Protein AF-A0A1B7TCN5-F1 (afdb_monomer)

Nearest PDB structures (foldseek):
  5il2-assembly1_B  TM=8.105E-01  e=3.185E-24  Homo sapiens
  5k7w-assembly1_B  TM=8.135E-01  e=1.331E-23  Homo sapiens
  7rx8-assembly1_B  TM=8.086E-01  e=1.176E-23  Homo sapiens
  7rx7-assembly1_B  TM=8.086E-01  e=1.331E-23  Homo sapiens
  5il0-assembly1_B  TM=8.170E-01  e=2.638E-23  Homo sapiens

Structure (mmCIF, N/CA/C/O backbone):
data_AF-A0A1B7TCN5-F1
#
_entry.id   AF-A0A1B7TCN5-F1
#
loop_
_atom_site.group_PDB
_atom_site.id
_atom_site.type_symbol
_atom_site.label_atom_id
_atom_site.label_alt_id
_atom_site.label_comp_id
_atom_site.label_asym_id
_atom_site.label_entity_id
_atom_site.label_seq_id
_atom_site.pdbx_PDB_ins_code
_atom_site.Cartn_x
_atom_site.Cartn_y
_atom_site.Cartn_z
_atom_site.occupancy
_atom_site.B_iso_or_equiv
_atom_site.auth_seq_id
_atom_site.auth_comp_id
_atom_site.auth_asym_id
_atom_site.auth_atom_id
_atom_site.pdbx_PDB_model_num
ATOM 1 N N . MET A 1 1 ? 24.286 13.684 -27.015 1.00 70.81 1 MET A N 1
ATOM 2 C CA . MET A 1 1 ? 22.956 13.890 -26.403 1.00 70.81 1 MET A CA 1
ATOM 3 C C . MET A 1 1 ? 22.640 12.625 -25.632 1.00 70.81 1 MET A C 1
ATOM 5 O O . MET A 1 1 ? 22.740 11.563 -26.228 1.00 70.81 1 MET A O 1
ATOM 9 N N . ASN A 1 2 ? 22.350 12.708 -24.334 1.00 84.50 2 ASN A N 1
ATOM 10 C CA . ASN A 1 2 ? 22.095 11.514 -23.522 1.00 84.50 2 ASN A CA 1
ATOM 11 C C . ASN A 1 2 ? 20.645 11.064 -23.745 1.00 84.50 2 ASN A C 1
ATOM 13 O O . ASN A 1 2 ? 19.744 11.521 -23.048 1.00 84.50 2 ASN A O 1
ATOM 17 N N . ASN A 1 3 ? 20.419 10.240 -24.771 1.00 92.44 3 ASN A N 1
ATOM 18 C CA . ASN A 1 3 ? 19.124 9.630 -25.061 1.00 92.44 3 ASN A CA 1
ATOM 19 C C . ASN A 1 3 ? 19.144 8.172 -24.583 1.00 92.44 3 ASN A C 1
ATOM 21 O O . ASN A 1 3 ? 19.673 7.302 -25.268 1.00 92.44 3 ASN A O 1
ATOM 25 N N . TYR A 1 4 ? 18.578 7.916 -23.404 1.00 93.12 4 TYR A N 1
ATOM 26 C CA . TYR A 1 4 ? 18.565 6.575 -22.816 1.00 93.12 4 TYR A CA 1
ATOM 27 C C . TYR A 1 4 ? 17.651 5.591 -23.559 1.00 93.12 4 TYR A C 1
ATOM 29 O O . TYR A 1 4 ? 17.885 4.391 -23.485 1.00 93.12 4 TYR A O 1
ATOM 37 N N . THR A 1 5 ? 16.664 6.074 -24.322 1.00 92.25 5 THR A N 1
ATOM 38 C CA . THR A 1 5 ? 15.856 5.223 -25.208 1.00 92.25 5 THR A CA 1
ATOM 39 C C . THR A 1 5 ? 16.685 4.711 -26.381 1.00 92.25 5 THR A C 1
ATOM 41 O O . THR A 1 5 ? 16.646 3.528 -26.689 1.00 92.25 5 THR A O 1
ATOM 44 N N . GLU A 1 6 ? 17.468 5.589 -27.013 1.00 93.06 6 GLU A N 1
ATOM 45 C CA . GLU A 1 6 ? 18.393 5.189 -28.082 1.00 93.06 6 GLU A CA 1
ATOM 46 C C . GLU A 1 6 ? 19.473 4.245 -27.544 1.00 93.06 6 GLU A C 1
ATOM 48 O O . GLU A 1 6 ? 19.775 3.234 -28.167 1.00 93.06 6 GLU A O 1
ATOM 53 N N . ASN A 1 7 ? 20.010 4.537 -26.354 1.00 92.88 7 ASN A N 1
ATOM 54 C CA . ASN A 1 7 ? 20.973 3.661 -25.696 1.00 92.88 7 ASN A CA 1
ATOM 55 C C . ASN A 1 7 ? 20.392 2.262 -25.473 1.00 92.88 7 ASN A C 1
ATOM 57 O O . ASN A 1 7 ? 21.032 1.290 -25.844 1.00 92.88 7 ASN A O 1
ATOM 61 N N . TYR A 1 8 ? 19.158 2.162 -24.964 1.00 91.88 8 TYR A N 1
ATOM 62 C CA . TYR A 1 8 ? 18.469 0.881 -24.798 1.00 91.88 8 TYR A CA 1
ATOM 63 C C . TYR A 1 8 ? 18.383 0.086 -26.109 1.00 91.88 8 TYR A C 1
ATOM 65 O O . TYR A 1 8 ? 18.716 -1.094 -26.133 1.00 91.88 8 TYR A O 1
ATOM 73 N N . ILE A 1 9 ? 18.016 0.738 -27.218 1.00 91.75 9 ILE A N 1
ATOM 74 C CA . ILE A 1 9 ? 17.946 0.092 -28.542 1.00 91.75 9 ILE A CA 1
ATOM 75 C C . ILE A 1 9 ? 19.317 -0.454 -28.977 1.00 91.75 9 ILE A C 1
ATOM 77 O O . ILE A 1 9 ? 19.386 -1.477 -29.656 1.00 91.75 9 ILE A O 1
ATOM 81 N N . GLN A 1 10 ? 20.407 0.219 -28.601 1.00 92.81 10 GLN A N 1
ATOM 82 C CA . GLN A 1 10 ? 21.765 -0.135 -29.015 1.00 92.81 10 GLN A CA 1
ATOM 83 C C . GLN A 1 10 ? 22.465 -1.133 -28.079 1.00 92.81 10 GLN A C 1
ATOM 85 O O . GLN A 1 10 ? 23.302 -1.903 -28.550 1.00 92.81 10 GLN A O 1
ATOM 90 N N . THR A 1 11 ? 22.168 -1.112 -26.777 1.00 91.44 11 THR A N 1
ATOM 91 C CA . THR A 1 11 ? 22.924 -1.850 -25.748 1.00 91.44 11 THR A CA 1
ATOM 92 C C . THR A 1 11 ? 22.089 -2.833 -24.927 1.00 91.44 11 THR A C 1
ATOM 94 O O . THR A 1 11 ? 22.671 -3.607 -24.174 1.00 91.44 11 THR A O 1
ATOM 97 N N . ASP A 1 12 ? 20.757 -2.807 -25.052 1.00 87.69 12 ASP A N 1
ATOM 98 C CA . ASP A 1 12 ? 19.791 -3.519 -24.191 1.00 87.69 12 ASP A CA 1
ATOM 99 C C . ASP A 1 12 ? 19.868 -3.117 -22.699 1.00 87.69 12 ASP A C 1
ATOM 101 O O . ASP A 1 12 ? 19.287 -3.756 -21.824 1.00 87.69 12 ASP A O 1
ATOM 105 N N . GLU A 1 13 ? 20.537 -1.998 -22.387 1.00 89.56 13 GLU A N 1
ATOM 106 C CA . GLU A 1 13 ? 20.551 -1.422 -21.040 1.00 89.56 13 GLU A CA 1
ATOM 107 C C . GLU A 1 13 ? 19.336 -0.523 -20.823 1.00 89.56 13 GLU A C 1
ATOM 109 O O . GLU A 1 13 ? 19.171 0.523 -21.464 1.00 89.56 13 GLU A O 1
ATOM 114 N N . PHE A 1 14 ? 18.472 -0.921 -19.893 1.00 90.62 14 PHE A N 1
ATOM 115 C CA . PHE A 1 14 ? 17.218 -0.220 -19.653 1.00 90.62 14 PHE A CA 1
ATOM 116 C C . PHE A 1 14 ? 17.422 1.211 -19.121 1.00 90.62 14 PHE A C 1
ATOM 118 O O . PHE A 1 14 ? 18.262 1.428 -18.243 1.00 90.62 14 PHE A O 1
ATOM 125 N N . PRO A 1 15 ? 16.596 2.200 -19.527 1.00 92.31 15 PRO A N 1
ATOM 126 C CA . PRO A 1 15 ? 16.737 3.587 -19.074 1.00 92.31 15 PRO A CA 1
ATOM 127 C C . PRO A 1 15 ? 16.712 3.760 -17.550 1.00 92.31 15 PRO A C 1
ATOM 129 O O . PRO A 1 15 ? 17.452 4.581 -17.006 1.00 92.31 15 PRO A O 1
ATOM 132 N N . GLN A 1 16 ? 15.908 2.965 -16.833 1.00 90.31 16 GLN A N 1
ATOM 133 C CA . GLN A 1 16 ? 15.846 3.011 -15.370 1.00 90.31 16 GLN A CA 1
ATOM 134 C C . GLN A 1 16 ? 17.152 2.580 -14.687 1.00 90.31 16 GLN A C 1
ATOM 136 O O . GLN A 1 16 ? 17.358 2.894 -13.511 1.00 90.31 16 GLN A O 1
ATOM 141 N N . GLN A 1 17 ? 18.066 1.902 -15.393 1.00 88.75 17 GLN A N 1
ATOM 142 C CA . GLN A 1 17 ? 19.373 1.539 -14.847 1.00 88.75 17 GLN A CA 1
ATOM 143 C C . GLN A 1 17 ? 20.208 2.777 -14.497 1.00 88.75 17 GLN A C 1
ATOM 145 O O . GLN A 1 17 ? 20.923 2.758 -13.498 1.00 88.75 17 GLN A O 1
ATOM 150 N N . TYR A 1 18 ? 19.999 3.880 -15.217 1.00 90.31 18 TYR A N 1
ATOM 151 C CA . TYR A 1 18 ? 20.726 5.139 -15.066 1.00 90.31 18 TYR A CA 1
ATOM 152 C C . TYR A 1 18 ? 20.210 6.055 -13.948 1.00 90.31 18 TYR A C 1
ATOM 154 O O . TYR A 1 18 ? 20.829 7.085 -13.662 1.00 90.31 18 TYR A O 1
ATOM 162 N N . ILE A 1 19 ? 19.092 5.706 -13.302 1.00 90.56 19 ILE A N 1
ATOM 163 C CA . ILE A 1 19 ? 18.586 6.458 -12.150 1.00 90.56 19 ILE A CA 1
ATOM 164 C C . ILE A 1 19 ? 19.563 6.275 -10.982 1.00 90.56 19 ILE A C 1
ATOM 166 O O . ILE A 1 19 ? 19.931 5.158 -10.637 1.00 90.56 19 ILE A O 1
ATOM 170 N N . ARG A 1 20 ? 20.014 7.372 -10.375 1.00 90.00 20 ARG A N 1
ATOM 171 C CA . ARG A 1 20 ? 20.938 7.332 -9.231 1.00 90.00 20 ARG A CA 1
ATOM 172 C C . ARG A 1 20 ? 20.175 7.227 -7.914 1.00 90.00 20 ARG A C 1
ATOM 174 O O . ARG A 1 20 ? 18.984 7.516 -7.869 1.00 90.00 20 ARG A O 1
ATOM 181 N N . ASN A 1 21 ? 20.886 6.856 -6.851 1.00 87.75 21 ASN A N 1
ATOM 182 C CA . ASN A 1 21 ? 20.376 6.847 -5.478 1.00 87.75 21 ASN A CA 1
ATOM 183 C C . ASN A 1 21 ? 19.144 5.938 -5.299 1.00 87.75 21 ASN A C 1
ATOM 185 O O . ASN A 1 21 ? 18.245 6.252 -4.527 1.00 87.75 21 ASN A O 1
ATOM 189 N N . LYS A 1 22 ? 19.083 4.811 -6.025 1.00 84.25 22 LYS A N 1
ATOM 190 C CA . LYS A 1 22 ? 17.954 3.865 -5.939 1.00 84.25 22 LYS A CA 1
ATOM 191 C C . LYS A 1 22 ? 17.857 3.232 -4.549 1.00 84.25 22 LYS A C 1
ATOM 193 O O . LYS A 1 22 ? 16.784 3.198 -3.955 1.00 84.25 22 LYS A O 1
ATOM 198 N N . GLU A 1 23 ? 19.006 2.820 -4.008 1.00 81.88 23 GLU A N 1
ATOM 199 C CA . GLU A 1 23 ? 19.099 2.196 -2.684 1.00 81.88 23 GLU A CA 1
ATOM 200 C C . GLU A 1 23 ? 18.776 3.175 -1.549 1.00 81.88 23 GLU A C 1
ATOM 202 O O . GLU A 1 23 ? 18.123 2.804 -0.577 1.00 81.88 23 GLU A O 1
ATOM 207 N N . ASN A 1 24 ? 19.199 4.437 -1.682 1.00 86.75 24 ASN A N 1
ATOM 208 C CA . ASN A 1 24 ? 18.890 5.499 -0.733 1.00 86.75 24 ASN A CA 1
ATOM 209 C C . ASN A 1 24 ? 18.379 6.749 -1.456 1.00 86.75 24 ASN A C 1
ATOM 211 O O . ASN A 1 24 ? 19.138 7.675 -1.744 1.00 86.75 24 ASN A O 1
ATOM 215 N N . THR A 1 25 ? 17.067 6.806 -1.690 1.00 87.31 25 THR A N 1
ATOM 216 C CA . THR A 1 25 ? 16.415 7.916 -2.407 1.00 87.31 25 THR A CA 1
ATOM 217 C C . THR A 1 25 ? 16.527 9.261 -1.690 1.00 87.31 25 THR A C 1
ATOM 219 O O . THR A 1 25 ? 16.268 10.306 -2.287 1.00 87.31 25 THR A O 1
ATOM 222 N N . VAL A 1 26 ? 16.933 9.255 -0.417 1.00 88.94 26 VAL A N 1
ATOM 223 C CA . VAL A 1 26 ? 17.021 10.436 0.446 1.00 88.94 26 VAL A CA 1
ATOM 224 C C . VAL A 1 26 ? 18.471 10.792 0.788 1.00 88.94 26 VAL A C 1
ATOM 226 O O . VAL A 1 26 ? 18.720 11.644 1.648 1.00 88.94 26 VAL A O 1
ATOM 229 N N . GLU A 1 27 ? 19.435 10.186 0.087 1.00 90.62 27 GLU A N 1
ATOM 230 C CA . GLU A 1 27 ? 20.852 10.521 0.188 1.00 90.62 27 GLU A CA 1
ATOM 231 C C . GLU A 1 27 ? 21.070 12.028 -0.021 1.00 90.62 27 GLU A C 1
ATOM 233 O O . GLU A 1 27 ? 20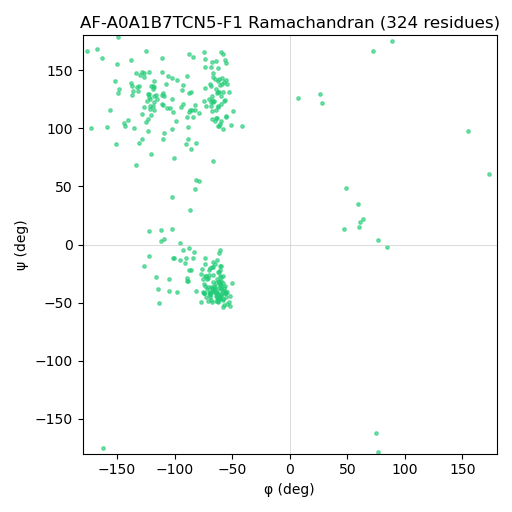.543 12.641 -0.950 1.00 90.62 27 GLU A O 1
ATOM 238 N N . GLY A 1 28 ? 21.839 12.644 0.879 1.00 92.31 28 GLY A N 1
ATOM 239 C CA . GLY A 1 28 ? 22.060 14.091 0.886 1.00 92.31 28 GLY A CA 1
ATOM 240 C C . GLY A 1 28 ? 20.974 14.904 1.605 1.00 92.31 28 GLY A C 1
ATOM 241 O O . GLY A 1 28 ? 21.141 16.113 1.767 1.00 92.31 28 GLY A O 1
ATOM 242 N N . TYR A 1 29 ? 19.913 14.268 2.122 1.00 94.00 29 TYR A N 1
ATOM 243 C CA . TYR A 1 29 ? 18.826 14.925 2.859 1.00 94.00 29 TYR A CA 1
ATOM 244 C C . TYR A 1 29 ? 18.678 14.379 4.297 1.00 94.00 29 TYR A C 1
ATOM 246 O O . TYR A 1 29 ? 17.727 13.652 4.594 1.00 94.00 29 TYR A O 1
ATOM 254 N N . PRO A 1 30 ? 19.542 14.779 5.259 1.00 95.25 30 PRO A N 1
ATOM 255 C CA . PRO A 1 30 ? 19.585 14.185 6.605 1.00 95.25 30 PRO A CA 1
ATOM 256 C C . PRO A 1 30 ? 18.271 14.251 7.394 1.00 95.25 30 PRO A C 1
ATOM 258 O O . PRO A 1 30 ? 17.960 13.355 8.171 1.00 95.25 30 PRO A O 1
ATOM 261 N N . LYS A 1 31 ? 17.479 15.317 7.207 1.00 95.50 31 LYS A N 1
ATOM 262 C CA . LYS A 1 31 ? 16.166 15.452 7.862 1.00 95.50 31 LYS A CA 1
ATOM 263 C C . LYS A 1 31 ? 15.151 14.442 7.333 1.00 95.50 31 LYS A C 1
ATOM 265 O O . LYS A 1 31 ? 14.335 13.958 8.110 1.00 95.50 31 LYS A O 1
ATOM 270 N N . LEU A 1 32 ? 15.200 14.156 6.033 1.00 94.00 32 LEU A N 1
ATOM 271 C CA . LEU A 1 32 ? 14.312 13.192 5.398 1.00 94.00 32 LEU A CA 1
ATOM 272 C C . LEU A 1 32 ? 14.738 11.764 5.754 1.00 94.00 32 LEU A C 1
ATOM 274 O O . LEU A 1 32 ? 13.884 10.977 6.141 1.00 94.00 32 LEU A O 1
ATOM 278 N N . GLN A 1 33 ? 16.044 11.478 5.765 1.00 95.12 33 GLN A N 1
ATOM 279 C CA . GLN A 1 33 ? 16.576 10.218 6.297 1.00 95.12 33 GLN A CA 1
ATOM 280 C C . GLN A 1 33 ? 16.104 9.980 7.737 1.00 95.12 33 GLN A C 1
ATOM 282 O O . GLN A 1 33 ? 15.483 8.963 8.019 1.00 95.12 33 GLN A O 1
ATOM 287 N N . LYS A 1 34 ? 16.276 10.972 8.623 1.00 97.06 34 LYS A N 1
ATOM 288 C CA . LYS A 1 34 ? 15.804 10.878 10.012 1.00 97.06 34 LYS A CA 1
ATOM 289 C C . LYS A 1 34 ? 14.294 10.619 10.100 1.00 97.06 34 LYS A C 1
ATOM 291 O O . LYS A 1 34 ? 13.865 9.855 10.955 1.00 97.06 34 LYS A O 1
ATOM 296 N N . LEU A 1 35 ? 13.483 11.252 9.246 1.00 97.25 35 LEU A N 1
ATOM 297 C CA . LEU A 1 35 ? 12.037 11.005 9.201 1.00 97.25 35 LEU A CA 1
ATOM 298 C C . LEU A 1 35 ? 11.723 9.550 8.823 1.00 97.25 35 LEU A C 1
ATOM 300 O O . LEU A 1 35 ? 10.882 8.937 9.479 1.00 97.25 35 LEU A O 1
ATOM 304 N N . MET A 1 36 ? 12.384 9.015 7.793 1.00 95.19 36 MET A N 1
ATOM 305 C CA . MET A 1 36 ? 12.197 7.628 7.355 1.00 95.19 36 MET A CA 1
ATOM 306 C C . MET A 1 36 ? 12.594 6.640 8.454 1.00 95.19 36 MET A C 1
ATOM 308 O O . MET A 1 36 ? 11.805 5.756 8.785 1.00 95.19 36 MET A O 1
ATOM 312 N N . ASP A 1 37 ? 13.750 6.849 9.089 1.00 96.19 37 ASP A N 1
ATOM 313 C CA . ASP A 1 37 ? 14.252 5.987 10.163 1.00 96.19 37 ASP A CA 1
ATOM 314 C C . ASP A 1 37 ? 13.302 5.987 11.375 1.00 96.19 37 ASP A C 1
ATOM 316 O O . ASP A 1 37 ? 12.969 4.932 11.917 1.00 96.19 37 ASP A O 1
ATOM 320 N N . LEU A 1 38 ? 12.812 7.165 11.786 1.00 97.81 38 LEU A N 1
ATOM 321 C CA . LEU A 1 38 ? 11.856 7.288 12.892 1.00 97.81 38 LEU A CA 1
ATOM 322 C C . LEU A 1 38 ? 10.528 6.593 12.576 1.00 97.81 38 LEU A C 1
ATOM 324 O O . LEU A 1 38 ? 9.968 5.922 13.441 1.00 97.81 38 LEU A O 1
ATOM 328 N N . LYS A 1 39 ? 10.019 6.722 11.344 1.00 97.06 39 LYS A N 1
ATOM 329 C CA . LYS A 1 39 ? 8.786 6.037 10.931 1.00 97.06 39 LYS A CA 1
ATOM 330 C C . LYS A 1 39 ? 8.969 4.522 10.884 1.00 97.06 39 LYS A C 1
ATOM 332 O O . LYS A 1 39 ? 8.094 3.805 11.364 1.00 97.06 39 LYS A O 1
ATOM 337 N N . GLU A 1 40 ? 10.101 4.031 10.385 1.00 95.81 40 GLU A N 1
ATOM 338 C CA . GLU A 1 40 ? 10.419 2.600 10.400 1.00 95.81 40 GLU A CA 1
ATOM 339 C C . GLU A 1 40 ? 10.480 2.061 11.838 1.00 95.81 40 GLU A C 1
ATOM 341 O O . GLU A 1 40 ? 9.825 1.066 12.153 1.00 95.81 40 GLU A O 1
ATOM 346 N N . GLN A 1 41 ? 11.162 2.764 12.746 1.00 97.25 41 GLN A N 1
ATOM 347 C CA . GLN A 1 41 ? 11.207 2.408 14.168 1.00 97.25 41 GLN A CA 1
ATOM 348 C C . GLN A 1 41 ? 9.821 2.432 14.825 1.00 97.25 41 GLN A C 1
ATOM 350 O O . GLN A 1 41 ? 9.477 1.514 15.576 1.00 97.25 41 GLN A O 1
ATOM 355 N N . GLN A 1 42 ? 9.005 3.446 14.526 1.00 97.06 42 GLN A N 1
ATOM 356 C CA . GLN A 1 42 ? 7.640 3.568 15.036 1.00 97.06 42 GLN A CA 1
ATOM 357 C C . GLN A 1 42 ? 6.785 2.372 14.601 1.00 97.06 42 GLN A C 1
ATOM 359 O O . GLN A 1 42 ? 6.092 1.784 15.433 1.00 97.06 42 GLN A O 1
ATOM 364 N N . VAL A 1 43 ? 6.860 1.980 13.325 1.00 96.25 43 VAL A N 1
ATOM 365 C CA . VAL A 1 43 ? 6.138 0.820 12.788 1.00 96.25 43 VAL A CA 1
ATOM 366 C C . VAL A 1 43 ? 6.622 -0.467 13.448 1.00 96.25 43 VAL A C 1
ATOM 368 O O . VAL A 1 43 ? 5.795 -1.237 13.929 1.00 96.25 43 VAL A O 1
ATOM 371 N N . VAL A 1 44 ? 7.935 -0.701 13.526 1.00 95.06 44 VAL A N 1
ATOM 372 C CA . VAL A 1 44 ? 8.505 -1.922 14.123 1.00 95.06 44 VAL A CA 1
ATOM 373 C C . VAL A 1 44 ? 8.097 -2.075 15.590 1.00 95.06 44 VAL A C 1
ATOM 375 O O . VAL A 1 44 ? 7.704 -3.164 16.000 1.00 95.06 44 VAL A O 1
ATOM 378 N N . THR A 1 45 ? 8.135 -0.986 16.358 1.00 96.38 45 THR A N 1
ATOM 379 C CA . THR A 1 45 ? 7.849 -0.987 17.804 1.00 96.38 45 THR A CA 1
ATOM 380 C C . THR A 1 45 ? 6.395 -1.342 18.119 1.00 96.38 45 THR A C 1
ATOM 382 O O . THR A 1 45 ? 6.124 -2.009 19.113 1.00 96.38 45 THR A O 1
ATOM 385 N N . HIS A 1 46 ? 5.459 -0.913 17.273 1.00 95.81 46 HIS A N 1
ATOM 386 C CA . HIS A 1 46 ? 4.018 -1.018 17.532 1.00 95.81 46 HIS A CA 1
ATOM 387 C C . HIS A 1 46 ? 3.313 -2.047 16.639 1.00 95.81 46 HIS A C 1
ATOM 389 O O . HIS A 1 46 ? 2.088 -2.161 16.658 1.00 95.81 46 HIS A O 1
ATOM 395 N N . SER A 1 47 ? 4.066 -2.777 15.818 1.00 95.50 47 SER A N 1
ATOM 396 C CA . SER A 1 47 ? 3.509 -3.815 14.960 1.00 95.50 47 SER A CA 1
ATOM 397 C C . SER A 1 47 ? 3.115 -5.040 15.772 1.00 95.50 47 SER A C 1
ATOM 399 O O . SER A 1 47 ? 3.901 -5.559 16.563 1.00 95.50 47 SER A O 1
ATOM 401 N N . THR A 1 48 ? 1.928 -5.574 15.490 1.00 95.62 48 THR A N 1
ATOM 402 C CA . THR A 1 48 ? 1.554 -6.919 15.937 1.00 95.62 48 THR A CA 1
ATOM 403 C C . THR A 1 48 ? 2.529 -7.954 15.380 1.00 95.62 48 THR A C 1
ATOM 405 O O . THR A 1 48 ? 3.242 -7.713 14.394 1.00 95.62 48 THR A O 1
ATOM 408 N N . LYS A 1 49 ? 2.506 -9.171 15.927 1.00 95.88 49 LYS A N 1
ATOM 409 C CA . LYS A 1 49 ? 3.212 -10.288 15.281 1.00 95.88 49 LYS A CA 1
ATOM 410 C C . LYS A 1 49 ? 2.728 -10.486 13.839 1.00 95.88 49 LYS A C 1
ATOM 412 O O . LYS A 1 49 ? 1.635 -10.063 13.457 1.00 95.88 49 LYS A O 1
ATOM 417 N N . ALA A 1 50 ? 3.555 -11.144 13.037 1.00 97.50 50 ALA A N 1
ATOM 418 C CA . ALA A 1 50 ? 3.204 -11.460 11.664 1.00 97.50 50 ALA A CA 1
ATOM 419 C C . ALA A 1 50 ? 2.105 -12.534 11.630 1.00 97.50 50 ALA A C 1
ATOM 421 O O . ALA A 1 50 ? 2.256 -13.615 12.216 1.00 97.50 50 ALA A O 1
ATOM 422 N N . TYR A 1 51 ? 1.002 -12.235 10.945 1.00 98.19 51 TYR A N 1
ATOM 423 C CA . TYR A 1 51 ? -0.139 -13.131 10.832 1.00 98.19 51 TYR A CA 1
ATOM 424 C C . TYR A 1 51 ? -0.269 -13.681 9.417 1.00 98.19 51 TYR A C 1
ATOM 426 O O . TYR A 1 51 ? -0.286 -12.938 8.440 1.00 98.19 51 TYR A O 1
ATOM 434 N N . GLY A 1 52 ? -0.412 -14.994 9.313 1.00 98.06 52 GLY A N 1
ATOM 435 C CA . GLY A 1 52 ? -0.674 -15.692 8.070 1.00 98.06 52 GLY A CA 1
ATOM 436 C C . GLY A 1 52 ? -1.982 -16.475 8.124 1.00 98.06 52 GLY A C 1
ATOM 437 O O . GLY A 1 52 ? -2.301 -17.140 9.114 1.00 98.06 52 GLY A O 1
ATOM 438 N N . CYS A 1 53 ? -2.745 -16.385 7.040 1.00 97.75 53 CYS A N 1
ATOM 439 C CA . CYS A 1 53 ? -3.995 -17.092 6.815 1.00 97.75 53 CYS A CA 1
ATOM 440 C C . CYS A 1 53 ? -3.879 -17.897 5.516 1.00 97.75 53 CYS A C 1
ATOM 442 O O . CYS A 1 53 ? -4.039 -17.368 4.413 1.00 97.75 53 CYS A O 1
ATOM 444 N N . ARG A 1 54 ? -3.571 -19.191 5.641 1.00 96.94 54 ARG A N 1
ATOM 445 C CA . ARG A 1 54 ? -3.421 -20.077 4.485 1.00 96.94 54 ARG A CA 1
ATOM 446 C C . ARG A 1 54 ? -4.794 -20.497 3.968 1.00 96.94 54 ARG A C 1
ATOM 448 O O . ARG A 1 54 ? -5.505 -21.240 4.644 1.00 96.94 54 ARG A O 1
ATOM 455 N N . MET A 1 55 ? -5.151 -20.050 2.768 1.00 94.38 55 MET A N 1
ATOM 456 C CA . MET A 1 55 ? -6.489 -20.228 2.199 1.00 94.38 55 MET A CA 1
ATOM 457 C C . MET A 1 55 ? -6.431 -20.362 0.678 1.00 94.38 55 MET A C 1
ATOM 459 O O . MET A 1 55 ? -5.804 -19.543 0.013 1.00 94.38 55 MET A O 1
ATOM 463 N N . ASN A 1 56 ? -7.142 -21.341 0.116 1.00 94.56 56 ASN A N 1
ATOM 464 C CA . ASN A 1 56 ? -7.341 -21.395 -1.332 1.00 94.56 56 ASN A CA 1
ATOM 465 C C . ASN A 1 56 ? -8.238 -20.245 -1.808 1.00 94.56 56 ASN A C 1
ATOM 467 O O . ASN A 1 56 ? -9.105 -19.765 -1.076 1.00 94.56 56 ASN A O 1
ATOM 471 N N . VAL A 1 57 ? -8.046 -19.841 -3.062 1.00 93.81 57 VAL A N 1
ATOM 472 C CA . VAL A 1 57 ? -8.701 -18.677 -3.669 1.00 93.81 57 VAL A CA 1
ATOM 473 C C . VAL A 1 57 ? -10.233 -18.753 -3.597 1.00 93.81 57 VAL A C 1
ATOM 475 O O . VAL A 1 57 ? -10.882 -17.776 -3.230 1.00 93.81 57 VAL A O 1
ATOM 478 N N . ASP A 1 58 ? -10.810 -19.930 -3.845 1.00 93.38 58 ASP A N 1
ATOM 479 C CA . ASP A 1 58 ? -12.255 -20.196 -3.794 1.00 93.38 58 ASP A CA 1
ATOM 480 C C . ASP A 1 58 ? -12.873 -19.953 -2.406 1.00 93.38 58 ASP A C 1
ATOM 482 O O . ASP A 1 58 ? -14.050 -19.609 -2.288 1.00 93.38 58 ASP A O 1
ATOM 486 N N . LYS A 1 59 ? -12.072 -20.083 -1.343 1.00 95.19 59 LYS A N 1
ATOM 487 C CA . LYS A 1 59 ? -12.528 -19.944 0.044 1.00 95.19 59 LYS A CA 1
ATOM 488 C C . LYS A 1 59 ? -12.323 -18.548 0.622 1.00 95.19 59 LYS A C 1
ATOM 490 O O . LYS A 1 59 ? -12.918 -18.254 1.657 1.00 95.19 59 LYS A O 1
ATOM 495 N N . MET A 1 60 ? -11.546 -17.677 -0.028 1.00 95.56 60 MET A N 1
ATOM 496 C CA . MET A 1 60 ? -11.222 -16.339 0.492 1.00 95.56 60 MET A CA 1
ATOM 497 C C . MET A 1 60 ? -12.481 -15.507 0.763 1.00 95.56 60 MET A C 1
ATOM 499 O O . MET A 1 60 ? -12.702 -15.051 1.884 1.00 95.56 60 MET A O 1
ATOM 503 N N . THR A 1 61 ? -13.353 -15.363 -0.236 1.00 96.06 61 THR A N 1
ATOM 504 C CA . THR A 1 61 ? -14.572 -14.550 -0.127 1.00 96.06 61 THR A CA 1
ATOM 505 C C . THR A 1 61 ? -15.555 -15.061 0.934 1.00 96.06 61 THR A C 1
ATOM 507 O O . THR A 1 61 ? -15.980 -14.254 1.766 1.00 96.06 61 THR A O 1
ATOM 510 N N . PRO A 1 62 ? -15.923 -16.360 0.974 1.00 95.81 62 PRO A N 1
ATOM 511 C CA . PRO A 1 62 ? -16.743 -16.900 2.060 1.00 95.81 62 PRO A CA 1
ATOM 512 C C . PRO A 1 62 ? -16.157 -16.634 3.450 1.00 95.81 62 PRO A C 1
ATOM 514 O O . PRO A 1 62 ? -16.890 -16.260 4.364 1.00 95.81 62 PRO A O 1
ATOM 517 N N . TYR A 1 63 ? -14.840 -16.771 3.610 1.00 95.44 63 TYR A N 1
ATOM 518 C CA . TYR A 1 63 ? -14.188 -16.590 4.904 1.00 95.44 63 TYR A CA 1
ATOM 519 C C . TYR A 1 63 ? -14.140 -15.125 5.347 1.00 95.44 63 TYR A C 1
ATOM 521 O O . TYR A 1 63 ? -14.375 -14.826 6.512 1.00 95.44 63 TYR A O 1
ATOM 529 N N . LEU A 1 64 ? -13.922 -14.192 4.418 1.00 96.94 64 LEU A N 1
ATOM 530 C CA . LEU A 1 64 ? -13.989 -12.758 4.710 1.00 96.94 64 LEU A CA 1
ATOM 531 C C . LEU A 1 64 ? -15.412 -12.320 5.071 1.00 96.94 64 LEU A C 1
ATOM 533 O O . LEU A 1 64 ? -15.605 -11.535 5.996 1.00 96.94 64 LEU A O 1
ATOM 537 N N . LYS A 1 65 ? -16.431 -12.872 4.399 1.00 96.50 65 LYS A N 1
ATOM 538 C CA . LYS A 1 65 ? -17.835 -12.660 4.790 1.00 96.50 65 LYS A CA 1
ATOM 539 C C . LYS A 1 65 ? -18.115 -13.194 6.195 1.00 96.50 65 LYS A C 1
ATOM 541 O O . LYS A 1 65 ? -18.841 -12.547 6.944 1.00 96.50 65 LYS A O 1
ATOM 546 N N . LYS A 1 66 ? -17.513 -14.329 6.559 1.00 96.56 66 LYS A N 1
ATOM 547 C CA . LYS A 1 66 ? -17.587 -14.887 7.911 1.00 96.56 66 LYS A CA 1
ATOM 548 C C . LYS A 1 66 ? -16.960 -13.952 8.949 1.00 96.56 66 LYS A C 1
ATOM 550 O O . LYS A 1 66 ? -17.620 -13.645 9.932 1.00 96.56 66 LYS A O 1
ATOM 555 N N . TRP A 1 67 ? -15.750 -13.443 8.709 1.00 96.31 67 TRP A N 1
ATOM 556 C CA . TRP A 1 67 ? -15.090 -12.475 9.602 1.00 96.31 67 TRP A CA 1
ATOM 557 C C . TRP A 1 67 ? -15.944 -11.231 9.847 1.00 96.31 67 TRP A C 1
ATOM 559 O O . TRP A 1 67 ? -16.040 -10.752 10.972 1.00 96.31 67 TRP A O 1
ATOM 569 N N . LEU A 1 68 ? -16.613 -10.743 8.804 1.00 96.50 68 LEU A N 1
ATOM 570 C CA . LEU A 1 68 ? -17.512 -9.599 8.911 1.00 96.50 68 LEU A CA 1
ATOM 571 C C . LEU A 1 68 ? -18.781 -9.911 9.711 1.00 96.50 68 LEU A C 1
ATOM 573 O O . LEU A 1 68 ? -19.216 -9.082 10.504 1.00 96.50 68 LEU A O 1
ATOM 577 N N . ALA A 1 69 ? -19.394 -11.072 9.479 1.00 96.31 69 ALA A N 1
ATOM 578 C CA . ALA A 1 69 ? -20.681 -11.424 10.072 1.00 96.31 69 ALA A CA 1
ATOM 579 C C . ALA A 1 69 ? -20.566 -11.947 11.512 1.00 96.31 69 ALA A C 1
ATOM 581 O O . ALA A 1 69 ? -21.408 -11.621 12.342 1.00 96.31 69 ALA A O 1
ATOM 582 N N . GLU A 1 70 ? -19.555 -12.768 11.797 1.00 95.69 70 GLU A N 1
ATOM 583 C CA . GLU A 1 70 ? -19.403 -13.456 13.084 1.00 95.69 70 GLU A CA 1
ATOM 584 C C . GLU A 1 70 ? -18.445 -12.733 14.030 1.00 95.69 70 GLU A C 1
ATOM 586 O O . GLU A 1 70 ? -18.717 -12.652 15.227 1.00 95.69 70 GLU A O 1
ATOM 591 N N . ASP A 1 71 ? -17.328 -12.215 13.511 1.00 93.44 71 ASP A N 1
ATOM 592 C CA . ASP A 1 71 ? -16.281 -11.596 14.332 1.00 93.44 71 ASP A CA 1
ATOM 593 C C . ASP A 1 71 ? -16.354 -10.058 14.329 1.00 93.44 71 ASP A C 1
ATOM 595 O O . ASP A 1 71 ? -15.678 -9.416 15.126 1.00 93.44 71 ASP A O 1
ATOM 599 N N . GLY A 1 72 ? -17.150 -9.449 13.439 1.00 94.81 72 GLY A N 1
ATOM 600 C CA . GLY A 1 72 ? -17.202 -7.991 13.273 1.00 94.81 72 GLY A CA 1
ATOM 601 C C . GLY A 1 72 ? -15.877 -7.380 12.796 1.00 94.81 72 GLY A C 1
ATOM 602 O O . GLY A 1 72 ? -15.631 -6.192 13.003 1.00 94.81 72 GLY A O 1
ATOM 603 N N . LEU A 1 73 ? -15.009 -8.184 12.177 1.00 96.25 73 LEU A N 1
ATOM 604 C CA . LEU A 1 73 ? -13.649 -7.794 11.820 1.00 96.25 73 LEU A CA 1
ATOM 605 C C . LEU A 1 73 ? -13.612 -7.012 10.500 1.00 96.25 73 LEU A C 1
ATOM 607 O O . LEU A 1 73 ? -13.943 -7.541 9.438 1.00 96.25 73 LEU A O 1
ATOM 611 N N . ASN A 1 74 ? -13.125 -5.776 10.573 1.00 96.50 74 ASN A N 1
ATOM 612 C CA . ASN A 1 74 ? -12.769 -4.935 9.434 1.00 96.50 74 ASN A CA 1
ATOM 613 C C . ASN A 1 74 ? -11.311 -4.461 9.540 1.00 96.50 74 ASN A C 1
ATOM 615 O O . ASN A 1 74 ? -10.667 -4.601 10.582 1.00 96.50 74 ASN A O 1
ATOM 619 N N . PHE A 1 75 ? -10.795 -3.925 8.437 1.00 98.25 75 PHE A N 1
ATOM 620 C CA . PHE A 1 75 ? -9.419 -3.457 8.307 1.00 98.25 75 PHE A CA 1
ATOM 621 C C . PHE A 1 75 ? -9.392 -2.017 7.815 1.00 98.25 75 PHE A C 1
ATOM 623 O O . PHE A 1 75 ? -10.236 -1.597 7.029 1.00 98.25 75 PHE A O 1
ATOM 630 N N . ASP A 1 76 ? -8.398 -1.258 8.250 1.00 98.06 76 ASP A N 1
ATOM 631 C CA . ASP A 1 76 ? -8.242 0.143 7.860 1.00 98.06 76 ASP A CA 1
ATOM 632 C C . ASP A 1 76 ? -7.430 0.274 6.569 1.00 98.06 76 ASP A C 1
ATOM 634 O O . ASP A 1 76 ? -7.682 1.159 5.751 1.00 98.06 76 ASP A O 1
ATOM 638 N N . VAL A 1 77 ? -6.489 -0.652 6.360 1.00 98.50 77 VAL A N 1
ATOM 639 C CA . VAL A 1 77 ? -5.678 -0.762 5.146 1.00 98.50 77 VAL A CA 1
ATOM 640 C C . VAL A 1 77 ? -5.839 -2.163 4.568 1.00 98.50 77 VAL A C 1
ATOM 642 O O . VAL A 1 77 ? -5.555 -3.155 5.239 1.00 98.50 77 VAL A O 1
ATOM 645 N N . VAL A 1 78 ? -6.266 -2.252 3.311 1.00 98.62 78 VAL A N 1
ATOM 646 C CA . VAL A 1 78 ? -6.349 -3.517 2.575 1.00 98.62 78 VAL A CA 1
ATOM 647 C C . VAL A 1 78 ? -5.494 -3.438 1.320 1.00 98.62 78 VAL A C 1
ATOM 649 O O . VAL A 1 78 ? -5.667 -2.544 0.496 1.00 98.62 78 VAL A O 1
ATOM 652 N N . MET A 1 79 ? -4.585 -4.393 1.163 1.00 98.25 79 MET A N 1
ATOM 653 C CA . MET A 1 79 ? -3.795 -4.600 -0.045 1.00 98.25 79 MET A CA 1
ATOM 654 C C . MET A 1 79 ? -4.281 -5.857 -0.769 1.00 98.25 79 MET A C 1
ATOM 656 O O . MET A 1 79 ? -4.587 -6.863 -0.127 1.00 98.25 79 MET A O 1
ATOM 660 N N . ILE A 1 80 ? -4.377 -5.804 -2.095 1.00 96.75 80 ILE A N 1
ATOM 661 C CA . ILE A 1 80 ? -4.810 -6.917 -2.942 1.00 96.75 80 ILE A CA 1
ATOM 662 C C . ILE A 1 80 ? -3.826 -7.084 -4.100 1.00 96.75 80 ILE A C 1
ATOM 664 O O . ILE A 1 80 ? -3.528 -6.118 -4.799 1.00 96.75 80 ILE A O 1
ATOM 668 N N . GLY A 1 81 ? -3.384 -8.317 -4.342 1.00 94.44 81 GLY A N 1
ATOM 669 C CA . GLY A 1 81 ? -2.428 -8.632 -5.407 1.00 94.44 81 GLY A CA 1
ATOM 670 C C . GLY A 1 81 ? -0.974 -8.519 -4.951 1.00 94.44 81 GLY A C 1
ATOM 671 O O . GLY A 1 81 ? -0.689 -8.137 -3.830 1.00 94.44 81 GLY A O 1
ATOM 672 N N . CYS A 1 82 ? -0.041 -8.889 -5.816 1.00 92.75 82 CYS A N 1
ATOM 673 C CA . CYS A 1 82 ? 1.396 -8.872 -5.541 1.00 92.75 82 CYS A CA 1
ATOM 674 C C . CYS A 1 82 ? 2.157 -8.611 -6.845 1.00 92.75 82 CYS A C 1
ATOM 676 O O . CYS A 1 82 ? 1.536 -8.548 -7.906 1.00 92.75 82 CYS A O 1
ATOM 678 N N . LEU A 1 83 ? 3.488 -8.527 -6.791 1.00 90.81 83 LEU A N 1
ATOM 679 C CA . LEU A 1 83 ? 4.333 -8.397 -7.983 1.00 90.81 83 LEU A CA 1
ATOM 680 C C . LEU A 1 83 ? 4.560 -9.768 -8.642 1.00 90.81 83 LEU A C 1
ATOM 682 O O . LEU A 1 83 ? 5.680 -10.253 -8.778 1.00 90.81 83 LEU A O 1
ATOM 686 N N . SER A 1 84 ? 3.457 -10.441 -8.957 1.00 87.19 84 SER A N 1
ATOM 687 C CA . SER A 1 84 ? 3.414 -11.726 -9.647 1.00 87.19 84 SER A CA 1
ATOM 688 C C . SER A 1 84 ? 2.104 -11.828 -10.420 1.00 87.19 84 SER A C 1
ATOM 690 O O . SER A 1 84 ? 1.058 -11.372 -9.947 1.00 87.19 84 SER A O 1
ATOM 692 N N . GLU A 1 85 ? 2.165 -12.398 -11.622 1.00 80.44 85 GLU A N 1
ATOM 693 C CA . GLU A 1 85 ? 1.007 -12.506 -12.501 1.00 80.44 85 GLU A CA 1
ATOM 694 C C . GLU A 1 85 ? -0.071 -13.395 -11.891 1.00 80.44 85 GLU A C 1
ATOM 696 O O . GLU A 1 85 ? 0.186 -14.490 -11.385 1.00 80.44 85 GLU A O 1
ATOM 701 N N . ASN A 1 86 ? -1.312 -12.916 -11.941 1.00 82.00 86 ASN A N 1
ATOM 702 C CA . ASN A 1 86 ? -2.411 -13.577 -11.262 1.00 82.00 86 ASN A CA 1
ATOM 703 C C . ASN A 1 86 ? -3.712 -13.509 -12.061 1.00 82.00 86 ASN A C 1
ATOM 705 O O . ASN A 1 86 ? -4.456 -12.526 -12.027 1.00 82.00 86 ASN A O 1
ATOM 709 N N . GLN A 1 87 ? -4.038 -14.625 -12.710 1.00 83.56 87 GLN A N 1
ATOM 710 C CA . GLN A 1 87 ? -5.279 -14.795 -13.467 1.00 83.56 87 GLN A CA 1
ATOM 711 C C . GLN A 1 87 ? -6.559 -14.667 -12.620 1.00 83.56 87 GLN A C 1
ATOM 713 O O . GLN A 1 87 ? -7.616 -14.333 -13.150 1.00 83.56 87 GLN A O 1
ATOM 718 N N . PHE A 1 88 ? -6.481 -14.904 -11.308 1.00 86.19 88 PHE A N 1
ATOM 719 C CA . PHE A 1 88 ? -7.627 -14.853 -10.401 1.00 86.19 88 PHE A CA 1
ATOM 720 C C . PHE A 1 88 ? -7.827 -13.485 -9.744 1.00 86.19 88 PHE A C 1
ATOM 722 O O . PHE A 1 88 ? -8.840 -13.300 -9.068 1.00 86.19 88 PHE A O 1
ATOM 729 N N . LEU A 1 89 ? -6.926 -12.518 -9.958 1.00 89.19 89 LEU A N 1
ATOM 730 C CA . LEU A 1 89 ? -7.013 -11.190 -9.344 1.00 89.19 89 LEU A CA 1
ATOM 731 C C . LEU A 1 89 ? -8.387 -10.551 -9.575 1.00 89.19 89 LEU A C 1
ATOM 733 O O . LEU A 1 89 ? -9.063 -10.166 -8.624 1.00 89.19 89 LEU A O 1
ATOM 737 N N . TYR A 1 90 ? -8.822 -10.492 -10.832 1.00 89.44 90 TYR A N 1
ATOM 738 C CA . TYR A 1 90 ? -10.056 -9.814 -11.210 1.00 89.44 90 TYR A CA 1
ATOM 739 C C . TYR A 1 90 ? -11.339 -10.543 -10.756 1.00 89.44 90 TYR A C 1
ATOM 741 O O . TYR A 1 90 ? -12.188 -9.900 -10.127 1.00 89.44 90 TYR A O 1
ATOM 749 N N . PRO A 1 91 ? -11.502 -11.868 -10.980 1.00 90.12 91 PRO A N 1
ATOM 750 C CA . PRO A 1 91 ? -12.631 -12.619 -10.424 1.00 90.12 91 PRO A CA 1
ATOM 751 C C . PRO A 1 91 ? -12.746 -12.505 -8.902 1.00 90.12 91 PRO A C 1
ATOM 753 O O . PRO A 1 91 ? -13.846 -12.328 -8.374 1.00 90.12 91 PRO A O 1
ATOM 756 N N . VAL A 1 92 ? -11.616 -12.573 -8.189 1.00 90.69 92 VAL A N 1
ATOM 757 C CA . VAL A 1 92 ? -11.612 -12.465 -6.730 1.00 90.69 92 VAL A CA 1
ATOM 758 C C . VAL A 1 92 ? -12.019 -11.067 -6.312 1.00 90.69 92 VAL A C 1
ATOM 760 O O . VAL A 1 92 ? -12.954 -10.945 -5.525 1.00 90.69 92 VAL A O 1
ATOM 763 N N . LEU A 1 93 ? -11.408 -10.032 -6.890 1.00 91.38 93 LEU A N 1
ATOM 764 C CA . LEU A 1 93 ? -11.689 -8.634 -6.579 1.00 91.38 93 LEU A CA 1
ATOM 765 C C . LEU A 1 93 ? -13.189 -8.307 -6.654 1.00 91.38 93 LEU A C 1
ATOM 767 O O . LEU A 1 93 ? -13.728 -7.727 -5.717 1.00 91.38 93 LEU A O 1
ATOM 771 N N . ARG A 1 94 ? -13.882 -8.779 -7.699 1.00 91.69 94 ARG A N 1
ATOM 772 C CA . ARG A 1 94 ? -15.341 -8.621 -7.855 1.00 91.69 94 ARG A CA 1
ATOM 773 C C . ARG A 1 94 ? -16.181 -9.374 -6.825 1.00 91.69 94 ARG A C 1
ATOM 775 O O . ARG A 1 94 ? -17.323 -9.000 -6.573 1.00 91.69 94 ARG A O 1
ATOM 782 N N . SER A 1 95 ? -15.656 -10.455 -6.259 1.00 93.19 95 SER A N 1
ATOM 783 C CA . SER A 1 95 ? -16.374 -11.266 -5.270 1.00 93.19 95 SER A CA 1
ATOM 784 C C . SER A 1 95 ? -16.189 -10.768 -3.830 1.00 93.19 95 SER A C 1
ATOM 786 O O . SER A 1 95 ? -17.015 -11.075 -2.963 1.00 93.19 95 SER A O 1
ATOM 788 N N . LEU A 1 96 ? -15.115 -10.017 -3.567 1.00 94.19 96 LEU A N 1
ATOM 789 C CA 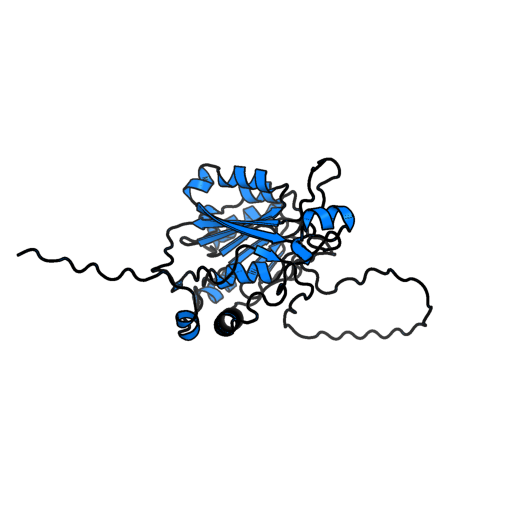. LEU A 1 96 ? -14.741 -9.563 -2.232 1.00 94.19 96 LEU A CA 1
ATOM 790 C C . LEU A 1 96 ? -15.736 -8.521 -1.686 1.00 94.19 96 LEU A C 1
ATOM 792 O O . LEU A 1 96 ? -16.111 -7.590 -2.398 1.00 94.19 96 LEU A O 1
ATOM 796 N N . PRO A 1 97 ? -16.121 -8.600 -0.398 1.00 94.38 97 PRO A N 1
ATOM 797 C CA . PRO A 1 97 ? -16.994 -7.614 0.242 1.00 94.38 97 PRO A CA 1
ATOM 798 C C . PRO A 1 97 ? -16.222 -6.337 0.637 1.00 94.38 97 PRO A C 1
ATOM 800 O O . PRO A 1 97 ? -16.211 -5.955 1.808 1.00 94.38 97 PRO A O 1
ATOM 803 N N . ILE A 1 98 ? -15.524 -5.694 -0.311 1.00 93.75 98 ILE A N 1
ATOM 804 C CA . ILE A 1 98 ? -14.566 -4.605 -0.026 1.00 93.75 98 ILE A CA 1
ATOM 805 C C . ILE A 1 98 ? -15.198 -3.391 0.671 1.00 93.75 98 ILE A C 1
ATOM 807 O O . ILE A 1 98 ? -14.534 -2.706 1.442 1.00 93.75 98 ILE A O 1
ATOM 811 N N . ASP A 1 99 ? -16.487 -3.140 0.447 1.00 90.88 99 ASP A N 1
ATOM 812 C CA . ASP A 1 99 ? -17.234 -2.013 1.008 1.00 90.88 99 ASP A CA 1
ATOM 813 C C . ASP A 1 99 ? -17.477 -2.126 2.521 1.00 90.88 99 ASP A C 1
ATOM 815 O O . ASP A 1 99 ? -17.663 -1.104 3.187 1.00 90.88 99 ASP A O 1
ATOM 819 N N . LYS A 1 100 ? -17.497 -3.361 3.036 1.00 94.50 100 LYS A N 1
ATOM 820 C CA . LYS A 1 100 ? -17.651 -3.693 4.460 1.00 94.50 100 LYS A CA 1
ATOM 821 C C . LYS A 1 100 ? -16.340 -4.137 5.096 1.00 94.50 100 LYS A C 1
ATOM 823 O O . LYS A 1 100 ? -16.154 -3.933 6.290 1.00 94.50 100 LYS A O 1
ATOM 828 N N . LEU A 1 101 ? -15.457 -4.744 4.304 1.00 96.69 101 LEU A N 1
ATOM 829 C CA . LEU A 1 101 ? -14.139 -5.191 4.745 1.00 96.69 101 LEU A CA 1
ATOM 830 C C . LEU A 1 101 ? -13.249 -4.022 5.167 1.00 96.69 101 LEU A C 1
ATOM 832 O O . LEU A 1 101 ? -12.439 -4.183 6.076 1.00 96.69 101 LEU A O 1
ATOM 836 N N . ILE A 1 102 ? -13.411 -2.868 4.516 1.00 97.62 102 ILE A N 1
ATOM 837 C CA . ILE A 1 102 ? -12.580 -1.689 4.739 1.00 97.62 102 ILE A CA 1
ATOM 838 C C . ILE A 1 102 ? -13.337 -0.672 5.598 1.00 97.62 102 ILE A C 1
ATOM 840 O O . ILE A 1 102 ? -14.449 -0.259 5.253 1.00 97.62 102 ILE A O 1
ATOM 844 N N . SER A 1 103 ? -12.722 -0.261 6.707 1.00 96.06 103 SER A N 1
ATOM 845 C CA . SER A 1 103 ? -13.218 0.785 7.605 1.00 96.06 103 SER A CA 1
ATOM 846 C C . SER A 1 103 ? -13.428 2.117 6.885 1.00 96.06 103 SER A C 1
ATOM 848 O O . SER A 1 103 ? -12.918 2.361 5.793 1.00 96.06 103 SER A O 1
ATOM 850 N N . LYS A 1 104 ? -14.183 3.023 7.514 1.00 95.56 104 LYS A N 1
ATOM 851 C CA . LYS A 1 104 ? -14.356 4.401 7.040 1.00 95.56 104 LYS A CA 1
ATOM 852 C C . LYS A 1 104 ? -13.887 5.372 8.128 1.00 95.56 104 LYS A C 1
ATOM 854 O O . LYS A 1 104 ? -14.541 5.415 9.167 1.00 95.56 104 LYS A O 1
ATOM 859 N N . PRO A 1 105 ? -12.842 6.182 7.887 1.00 96.62 105 PRO A N 1
ATOM 860 C CA . PRO A 1 105 ? -12.004 6.193 6.685 1.00 96.62 105 PRO A CA 1
ATOM 861 C C . PRO A 1 105 ? -11.144 4.927 6.533 1.00 96.62 105 PRO A C 1
ATOM 863 O O . PRO A 1 105 ? -10.868 4.248 7.516 1.00 96.62 105 PRO A O 1
ATOM 866 N N . GLY A 1 106 ? -10.730 4.622 5.303 1.00 97.56 106 GLY A N 1
ATOM 867 C CA . GLY A 1 106 ? -9.887 3.460 5.014 1.00 97.56 106 GLY A CA 1
ATOM 868 C C . GLY A 1 106 ? -9.294 3.479 3.609 1.00 97.56 106 GLY A C 1
ATOM 869 O O . GLY A 1 106 ? -9.687 4.290 2.760 1.00 97.56 106 GLY A O 1
ATOM 870 N N . PHE A 1 107 ? -8.331 2.588 3.378 1.00 98.19 107 PHE A N 1
ATOM 871 C CA . PHE A 1 107 ? -7.425 2.633 2.232 1.00 98.19 107 PHE A CA 1
ATOM 872 C C . PHE A 1 107 ? -7.314 1.275 1.545 1.00 98.19 107 PHE A C 1
ATOM 874 O O . PHE A 1 107 ? -7.169 0.241 2.195 1.00 98.19 107 PHE A O 1
ATOM 881 N N . LEU A 1 108 ? -7.372 1.291 0.217 1.00 97.94 108 LEU A N 1
ATOM 882 C CA . LEU A 1 108 ? -7.295 0.112 -0.637 1.00 97.94 108 LEU A CA 1
ATOM 883 C C . LEU A 1 108 ? -6.132 0.266 -1.613 1.00 97.94 108 LEU A C 1
ATOM 885 O O . LEU A 1 108 ? -6.078 1.256 -2.333 1.00 97.94 108 LEU A O 1
ATOM 889 N N . PHE A 1 109 ? -5.245 -0.720 -1.658 1.00 97.75 109 PHE A N 1
ATOM 890 C CA . PHE A 1 109 ? -4.116 -0.799 -2.582 1.00 97.75 109 PHE A CA 1
ATOM 891 C C . PHE A 1 109 ? -4.298 -2.033 -3.462 1.00 97.75 109 PHE A C 1
ATOM 893 O O . PHE A 1 109 ? -4.433 -3.136 -2.934 1.00 97.75 109 PHE A O 1
ATOM 900 N N . ILE A 1 110 ? -4.334 -1.874 -4.785 1.00 96.38 110 ILE A N 1
ATOM 901 C CA . ILE A 1 110 ? -4.521 -3.000 -5.712 1.00 96.38 110 ILE A CA 1
ATOM 902 C C . ILE A 1 110 ? -3.360 -3.051 -6.694 1.00 96.38 110 ILE A C 1
ATOM 904 O O . ILE A 1 110 ? -3.295 -2.216 -7.595 1.00 96.38 110 ILE A O 1
ATOM 908 N N . TRP A 1 111 ? -2.489 -4.045 -6.528 1.00 95.00 111 TRP A N 1
ATOM 909 C CA . TRP A 1 111 ? -1.345 -4.297 -7.399 1.00 95.00 111 TRP A CA 1
ATOM 910 C C . TRP A 1 111 ? -1.735 -5.180 -8.585 1.00 95.00 111 TRP A C 1
ATOM 912 O O . TRP A 1 111 ? -2.352 -6.234 -8.417 1.00 95.00 111 TRP A O 1
ATOM 922 N N . ALA A 1 112 ? -1.357 -4.747 -9.785 1.00 92.38 112 ALA A N 1
ATOM 923 C CA . ALA A 1 112 ? -1.594 -5.447 -11.039 1.00 92.38 112 ALA A CA 1
ATOM 924 C C . ALA A 1 112 ? -0.484 -5.132 -12.053 1.00 92.38 112 ALA A C 1
ATOM 926 O O . ALA A 1 112 ? 0.154 -4.079 -11.995 1.00 92.38 112 ALA A O 1
ATOM 927 N N . SER A 1 113 ? -0.263 -6.028 -13.011 1.00 89.88 113 SER A N 1
ATOM 928 C CA . SER A 1 113 ? 0.617 -5.758 -14.148 1.00 89.88 113 SER A CA 1
ATOM 929 C C . SER A 1 113 ? -0.043 -4.811 -15.153 1.00 89.88 113 SER A C 1
ATOM 931 O O . SER A 1 113 ? -1.265 -4.613 -15.156 1.00 89.88 113 SER A O 1
ATOM 933 N N . SER A 1 114 ? 0.751 -4.254 -16.071 1.00 85.50 114 SER A N 1
ATOM 934 C CA . SER A 1 114 ? 0.239 -3.380 -17.135 1.00 85.50 114 SER A CA 1
ATOM 935 C C . SER A 1 114 ? -0.774 -4.070 -18.064 1.00 85.50 114 SER A C 1
ATOM 937 O O . SER A 1 114 ? -1.572 -3.395 -18.707 1.00 85.50 114 SER A O 1
ATOM 939 N N . THR A 1 115 ? -0.786 -5.404 -18.160 1.00 81.56 115 THR A N 1
ATOM 940 C CA . THR A 1 115 ? -1.791 -6.135 -18.960 1.00 81.56 115 THR A CA 1
ATOM 941 C C . THR A 1 115 ? -3.156 -6.149 -18.265 1.00 81.56 115 THR A C 1
ATOM 943 O O . THR A 1 115 ? -4.200 -6.040 -18.912 1.00 81.56 115 THR A O 1
ATOM 946 N N . LYS A 1 116 ? -3.157 -6.204 -16.930 1.00 84.56 116 LYS A N 1
ATOM 947 C CA . LYS A 1 116 ? -4.353 -6.260 -16.083 1.00 84.56 116 LYS A CA 1
ATOM 948 C C . LYS A 1 116 ? -4.890 -4.893 -15.671 1.00 84.56 116 LYS A C 1
ATOM 950 O O . LYS A 1 116 ? -6.031 -4.798 -15.215 1.00 84.56 116 LYS A O 1
ATOM 955 N N . ILE A 1 117 ? -4.132 -3.823 -15.903 1.00 82.06 117 ILE A N 1
ATOM 956 C CA . ILE A 1 117 ? -4.518 -2.465 -15.501 1.00 82.06 117 ILE A CA 1
ATOM 957 C C . ILE A 1 117 ? -5.818 -1.981 -16.155 1.00 82.06 117 ILE A C 1
ATOM 959 O O . ILE A 1 117 ? -6.611 -1.276 -15.529 1.00 82.06 117 ILE A O 1
ATOM 963 N N . ASN A 1 118 ? -6.089 -2.415 -17.388 1.00 82.62 118 ASN A N 1
ATOM 964 C CA . ASN A 1 118 ? -7.319 -2.084 -18.106 1.00 82.62 118 ASN A CA 1
ATOM 965 C C . ASN A 1 118 ? -8.543 -2.774 -17.485 1.00 82.62 118 ASN A C 1
ATOM 967 O O . ASN A 1 118 ? -9.597 -2.153 -17.340 1.00 82.62 118 ASN A O 1
ATOM 971 N N . GLU A 1 119 ? -8.411 -4.044 -17.087 1.00 86.38 119 GLU A N 1
ATOM 972 C CA . GLU A 1 119 ? -9.461 -4.765 -16.357 1.00 86.38 119 GLU A CA 1
ATOM 973 C C . GLU A 1 119 ? -9.723 -4.082 -15.011 1.00 86.38 119 GLU A C 1
ATOM 975 O O . GLU A 1 119 ? -10.872 -3.770 -14.690 1.00 86.38 119 GLU A O 1
ATOM 980 N N . LEU A 1 120 ? -8.660 -3.751 -14.271 1.00 87.88 120 LEU A N 1
ATOM 981 C CA . LEU A 1 120 ? -8.758 -3.042 -12.998 1.00 87.88 120 LEU A CA 1
ATOM 982 C C . LEU A 1 120 ? -9.442 -1.675 -13.146 1.00 87.88 120 LEU A C 1
ATOM 984 O O . LEU A 1 120 ? -10.342 -1.351 -12.373 1.00 87.88 120 LEU A O 1
ATOM 988 N N . SER A 1 121 ? -9.079 -0.911 -14.178 1.00 88.06 121 SER A N 1
ATOM 989 C CA . SER A 1 121 ? -9.701 0.380 -14.494 1.00 88.06 121 SER A CA 1
ATOM 990 C C . SER A 1 121 ? -11.201 0.235 -14.736 1.00 88.06 121 SER A C 1
ATOM 992 O O . SER A 1 121 ? -11.984 1.049 -14.251 1.00 88.06 121 SER A O 1
ATOM 994 N N . ARG A 1 122 ? -11.635 -0.809 -15.455 1.00 90.00 122 ARG A N 1
ATOM 995 C CA . ARG A 1 122 ? -13.068 -1.079 -15.658 1.00 90.00 122 ARG A CA 1
ATOM 996 C C . ARG A 1 122 ? -13.770 -1.371 -14.337 1.00 90.00 122 ARG A C 1
ATOM 998 O O . ARG A 1 122 ? -14.820 -0.793 -14.095 1.00 90.00 122 ARG A O 1
ATOM 1005 N N . TYR A 1 123 ? -13.179 -2.208 -13.483 1.00 90.50 123 TYR A N 1
ATOM 1006 C CA . TYR A 1 123 ? -13.750 -2.532 -12.173 1.00 90.50 123 TYR A CA 1
ATOM 1007 C C . TYR A 1 123 ? -13.868 -1.312 -11.258 1.00 90.50 123 TYR A C 1
ATOM 1009 O O . TYR A 1 123 ? -14.918 -1.083 -10.667 1.00 90.50 123 TYR A O 1
ATOM 1017 N N . LEU A 1 124 ? -12.821 -0.493 -11.163 1.00 89.31 124 LEU A N 1
ATOM 1018 C CA . LEU A 1 124 ? -12.834 0.679 -10.285 1.00 89.31 124 LEU A CA 1
ATOM 1019 C C . LEU A 1 124 ? -13.790 1.777 -10.766 1.00 89.31 124 LEU A C 1
ATOM 1021 O O . LEU A 1 124 ? -14.212 2.591 -9.950 1.00 89.31 124 LEU A O 1
ATOM 1025 N N . ASN A 1 125 ? -14.165 1.767 -12.049 1.00 89.81 125 ASN A N 1
ATOM 1026 C CA . ASN A 1 125 ? -15.194 2.637 -12.619 1.00 89.81 125 ASN A CA 1
ATOM 1027 C C . ASN A 1 125 ? -16.619 2.062 -12.514 1.00 89.81 125 ASN A C 1
ATOM 1029 O O . ASN A 1 125 ? -17.573 2.739 -12.899 1.00 89.81 125 ASN A O 1
ATOM 1033 N N . GLU A 1 126 ? -16.806 0.846 -11.987 1.00 90.94 126 GLU A N 1
ATOM 1034 C CA . GLU A 1 126 ? -18.145 0.317 -11.726 1.00 90.94 126 GLU A CA 1
ATOM 1035 C C . GLU A 1 126 ? -18.872 1.190 -10.694 1.00 90.94 126 GLU A C 1
ATOM 1037 O O . GLU A 1 126 ? -18.298 1.649 -9.702 1.00 90.94 126 GLU A O 1
ATOM 1042 N N . GLU A 1 127 ? -20.171 1.407 -10.903 1.00 86.00 127 GLU A N 1
ATOM 1043 C CA . GLU A 1 127 ? -20.982 2.317 -10.086 1.00 86.00 127 GLU A CA 1
ATOM 1044 C C . GLU A 1 127 ? -20.953 1.953 -8.589 1.00 86.00 127 GLU A C 1
ATOM 1046 O O . GLU A 1 127 ? -20.910 2.820 -7.716 1.00 86.00 127 GLU A O 1
ATOM 1051 N N . ILE A 1 128 ? -20.938 0.656 -8.276 1.00 84.56 128 ILE A N 1
ATOM 1052 C CA . ILE A 1 128 ? -20.894 0.157 -6.895 1.00 84.56 128 ILE A CA 1
ATOM 1053 C C . ILE A 1 128 ? -19.582 0.564 -6.211 1.00 84.56 128 ILE A C 1
ATOM 1055 O O . ILE A 1 128 ? -19.596 0.976 -5.047 1.00 84.56 128 ILE A O 1
ATOM 1059 N N . VAL A 1 129 ? -18.465 0.480 -6.936 1.00 89.62 129 VAL A N 1
ATOM 1060 C CA . VAL A 1 129 ? -17.128 0.770 -6.413 1.00 89.62 129 VAL A CA 1
ATOM 1061 C C . VAL A 1 129 ? -16.915 2.276 -6.309 1.00 89.62 129 VAL A C 1
ATOM 1063 O O . VAL A 1 129 ? -16.578 2.762 -5.231 1.00 89.62 129 VAL A O 1
ATOM 1066 N N . THR A 1 130 ? -17.205 3.030 -7.371 1.00 89.38 130 THR A N 1
ATOM 1067 C CA . THR A 1 130 ? -17.063 4.501 -7.419 1.00 89.38 130 THR A CA 1
ATOM 1068 C C . THR A 1 130 ? -17.902 5.232 -6.368 1.00 89.38 130 THR A C 1
ATOM 1070 O O . THR A 1 130 ? -17.480 6.260 -5.837 1.00 89.38 130 THR A O 1
ATOM 1073 N N . LYS A 1 131 ? -19.068 4.689 -5.987 1.00 91.19 131 LYS A N 1
ATOM 1074 C CA . LYS A 1 131 ? -19.888 5.229 -4.885 1.00 91.19 131 LYS A CA 1
ATOM 1075 C C . LYS A 1 131 ? -19.232 5.100 -3.506 1.00 91.19 131 LYS A C 1
ATOM 1077 O O . LYS A 1 131 ? -19.670 5.763 -2.564 1.00 91.19 131 LYS A O 1
ATOM 1082 N N . LYS A 1 132 ? -18.245 4.215 -3.340 1.00 93.06 132 LYS A N 1
ATOM 1083 C CA . LYS A 1 132 ? -17.602 3.917 -2.046 1.00 93.06 132 LYS A CA 1
ATOM 1084 C C . LYS A 1 132 ? -16.139 4.341 -2.004 1.00 93.06 132 LYS A C 1
ATOM 1086 O O . LYS A 1 132 ? -15.694 4.842 -0.975 1.00 93.06 132 LYS A O 1
ATOM 1091 N N . PHE A 1 133 ? -15.424 4.163 -3.105 1.00 95.69 133 PHE A N 1
ATOM 1092 C CA . PHE A 1 133 ? -13.992 4.376 -3.216 1.00 95.69 133 PHE A CA 1
ATOM 1093 C C . PHE A 1 133 ? -13.693 5.455 -4.248 1.00 95.69 133 PHE A C 1
ATOM 1095 O O . PHE A 1 133 ? -14.255 5.473 -5.340 1.00 95.69 133 PHE A O 1
ATOM 1102 N N . ARG A 1 134 ? -12.765 6.344 -3.899 1.00 94.50 134 ARG A N 1
ATOM 1103 C CA . ARG A 1 134 ? -12.190 7.328 -4.816 1.00 94.50 134 ARG A CA 1
ATOM 1104 C C . ARG A 1 134 ? -10.743 6.956 -5.075 1.00 94.50 134 ARG A C 1
ATOM 1106 O O . ARG A 1 134 ? -9.990 6.782 -4.117 1.00 94.50 134 ARG A O 1
ATOM 1113 N N . ARG A 1 135 ? -10.352 6.868 -6.344 1.00 93.19 135 ARG A N 1
ATOM 1114 C CA . ARG A 1 135 ? -8.940 6.747 -6.718 1.00 93.19 135 ARG A CA 1
ATOM 1115 C C . ARG A 1 135 ? -8.191 8.005 -6.277 1.00 93.19 135 ARG A C 1
ATOM 1117 O O . ARG A 1 135 ? -8.659 9.106 -6.559 1.00 93.19 135 ARG A O 1
ATOM 1124 N N . SER A 1 136 ? -7.065 7.827 -5.592 1.00 93.25 136 SER A N 1
ATOM 1125 C CA . SER A 1 136 ? -6.227 8.924 -5.100 1.00 93.25 136 SER A CA 1
ATOM 1126 C C . SER A 1 136 ? -4.876 8.968 -5.796 1.00 93.25 136 SER A C 1
ATOM 1128 O O . SER A 1 136 ? -4.512 10.025 -6.289 1.00 93.25 136 SER A O 1
ATOM 1130 N N . GLU A 1 137 ? -4.165 7.842 -5.853 1.00 94.88 137 GLU A N 1
ATOM 1131 C CA . GLU A 1 137 ? -2.798 7.764 -6.385 1.00 94.88 137 GLU A CA 1
ATOM 1132 C C . GLU A 1 137 ? -2.633 6.508 -7.250 1.00 94.88 137 GLU A C 1
ATOM 1134 O O . GLU A 1 137 ? -3.388 5.534 -7.113 1.00 94.88 137 GLU A O 1
ATOM 1139 N N . GLU A 1 138 ? -1.629 6.533 -8.121 1.00 94.88 138 GLU A N 1
ATOM 1140 C CA . GLU A 1 138 ? -1.132 5.373 -8.855 1.00 94.88 138 GLU A CA 1
ATOM 1141 C C . GLU A 1 138 ? 0.341 5.178 -8.496 1.00 94.88 138 GLU A C 1
ATOM 1143 O O . GLU A 1 138 ? 1.167 6.014 -8.843 1.00 94.88 138 GLU A O 1
ATOM 1148 N N . LEU A 1 139 ? 0.664 4.098 -7.781 1.00 95.88 139 LEU A N 1
ATOM 1149 C CA . LEU A 1 139 ? 2.056 3.757 -7.478 1.00 95.88 139 LEU A CA 1
ATOM 1150 C C . LEU A 1 139 ? 2.608 2.871 -8.589 1.00 95.88 139 LEU A C 1
ATOM 1152 O O . LEU A 1 139 ? 1.892 2.015 -9.111 1.00 95.88 139 LEU A O 1
ATOM 1156 N N . ILE A 1 140 ? 3.883 3.033 -8.912 1.00 95.75 140 ILE A N 1
ATOM 1157 C CA . ILE A 1 140 ? 4.557 2.274 -9.960 1.00 95.75 140 ILE A CA 1
ATOM 1158 C C . ILE A 1 140 ? 5.761 1.570 -9.350 1.00 95.75 140 ILE A C 1
ATOM 1160 O O . ILE A 1 140 ? 6.585 2.203 -8.698 1.00 95.75 140 ILE A O 1
ATOM 1164 N N . PHE A 1 141 ? 5.883 0.268 -9.590 1.00 95.12 141 PHE A N 1
ATOM 1165 C CA . PHE A 1 141 ? 7.105 -0.477 -9.301 1.00 95.12 141 PHE A CA 1
ATOM 1166 C C . PHE A 1 141 ? 7.786 -0.867 -10.611 1.00 95.12 141 PHE A C 1
ATOM 1168 O O . PHE A 1 141 ? 7.151 -1.460 -11.487 1.00 95.12 141 PHE A O 1
ATOM 1175 N N . ILE A 1 142 ? 9.075 -0.552 -10.735 1.00 93.56 142 ILE A N 1
ATOM 1176 C CA . ILE A 1 142 ? 9.879 -0.823 -11.930 1.00 93.56 142 ILE A CA 1
ATOM 1177 C C . ILE A 1 142 ? 11.019 -1.784 -11.567 1.00 93.56 142 ILE A C 1
ATOM 1179 O O . ILE A 1 142 ? 11.902 -1.409 -10.789 1.00 93.56 142 ILE A O 1
ATOM 1183 N N . PRO A 1 143 ? 11.032 -3.002 -12.135 1.00 91.19 143 PRO A N 1
ATOM 1184 C CA . PRO A 1 143 ? 12.166 -3.911 -12.049 1.00 91.19 143 PRO A CA 1
ATOM 1185 C C . PRO A 1 143 ? 13.418 -3.332 -12.709 1.00 91.19 143 PRO A C 1
ATOM 1187 O O . PRO A 1 143 ? 13.339 -2.546 -13.661 1.00 91.19 143 PRO A O 1
ATOM 1190 N N . VAL A 1 144 ? 14.584 -3.753 -12.228 1.00 87.31 144 VAL A N 1
ATOM 1191 C CA . VAL A 1 144 ? 15.866 -3.256 -12.746 1.00 87.31 144 VAL A CA 1
ATOM 1192 C C . VAL A 1 144 ? 16.089 -3.660 -14.209 1.00 87.31 144 VAL A C 1
ATOM 1194 O O . VAL A 1 144 ? 16.554 -2.841 -15.004 1.00 87.31 144 VAL A O 1
ATOM 1197 N N . ASP A 1 145 ? 15.686 -4.879 -14.573 1.00 88.25 145 ASP A N 1
ATOM 1198 C CA . ASP A 1 145 ? 15.810 -5.474 -15.906 1.00 88.25 145 ASP A CA 1
ATOM 1199 C C . ASP A 1 145 ? 14.869 -6.690 -16.076 1.00 88.25 145 ASP A C 1
ATOM 1201 O O . ASP A 1 145 ? 14.037 -6.987 -15.210 1.00 88.25 145 ASP A O 1
ATOM 1205 N N . LYS A 1 146 ? 14.983 -7.371 -17.223 1.00 88.44 146 LYS A N 1
ATOM 1206 C CA . LYS A 1 146 ? 14.208 -8.571 -17.579 1.00 88.44 146 LYS A CA 1
ATOM 1207 C C . LYS A 1 146 ? 14.646 -9.840 -16.825 1.00 88.44 146 LYS A C 1
ATOM 1209 O O . LYS A 1 146 ? 13.868 -10.790 -16.781 1.00 88.44 146 LYS A O 1
ATOM 1214 N N . ASP A 1 147 ? 15.837 -9.855 -16.223 1.00 86.00 147 ASP A N 1
ATOM 1215 C CA . ASP A 1 147 ? 16.348 -10.972 -15.412 1.00 86.00 147 ASP A CA 1
ATOM 1216 C C . ASP A 1 147 ? 15.838 -10.916 -13.961 1.00 86.00 147 ASP A C 1
ATOM 1218 O O . ASP A 1 147 ? 15.963 -11.878 -13.191 1.00 86.00 147 ASP A O 1
ATOM 1222 N N . SER A 1 148 ? 15.236 -9.792 -13.571 1.00 86.50 148 SER A N 1
ATOM 1223 C CA . SER A 1 148 ? 14.556 -9.628 -12.294 1.00 86.50 148 SER A CA 1
ATOM 1224 C C . SER A 1 148 ? 13.444 -10.656 -12.076 1.00 86.50 148 SER A C 1
ATOM 1226 O O . SER A 1 148 ? 12.598 -10.912 -12.933 1.00 86.50 148 SER A O 1
ATOM 1228 N N . CYS A 1 149 ? 13.346 -11.158 -10.842 1.00 85.44 149 CYS A N 1
ATOM 1229 C CA . CYS A 1 149 ? 12.219 -11.988 -10.412 1.00 85.44 149 CYS A CA 1
ATOM 1230 C C . CYS A 1 149 ? 10.881 -11.229 -10.356 1.00 85.44 149 CYS A C 1
ATOM 1232 O O . CYS A 1 149 ? 9.824 -11.855 -10.285 1.00 85.44 149 CYS A O 1
ATOM 1234 N N . PHE A 1 150 ? 10.935 -9.895 -10.391 1.00 89.00 150 PHE A N 1
ATOM 1235 C CA . PHE A 1 150 ? 9.782 -9.009 -10.464 1.00 89.00 150 PHE A CA 1
ATOM 1236 C C . PHE A 1 150 ? 9.461 -8.585 -11.891 1.00 89.00 150 PHE A C 1
ATOM 1238 O O . PHE A 1 150 ? 8.536 -7.799 -12.073 1.00 89.00 150 PHE A O 1
ATOM 1245 N N . TYR A 1 151 ? 10.185 -9.048 -12.911 1.00 88.62 151 TYR A N 1
ATOM 1246 C CA . TYR A 1 151 ? 9.808 -8.751 -14.285 1.00 88.62 151 TYR A CA 1
ATOM 1247 C C . TYR A 1 151 ? 8.390 -9.301 -14.558 1.00 88.62 151 TYR A C 1
ATOM 1249 O O . TYR A 1 151 ? 8.176 -10.505 -14.399 1.00 88.62 151 TYR A O 1
ATOM 1257 N N . PRO A 1 152 ? 7.400 -8.462 -14.950 1.00 84.31 152 PRO A N 1
ATOM 1258 C CA . PRO A 1 152 ? 6.030 -8.922 -15.206 1.00 84.31 152 PRO A CA 1
ATOM 1259 C C . PRO A 1 152 ? 5.931 -9.986 -16.306 1.00 84.31 152 PRO A C 1
ATOM 1261 O O . PRO A 1 152 ? 4.933 -10.700 -16.387 1.00 84.31 152 PRO A O 1
ATOM 1264 N N . GLY A 1 153 ? 6.967 -10.101 -17.144 1.00 73.94 153 GLY A N 1
ATOM 1265 C CA . GLY A 1 153 ? 6.969 -10.962 -18.313 1.00 73.94 153 GLY A CA 1
ATOM 1266 C C . GLY A 1 153 ? 6.085 -10.420 -19.436 1.00 73.94 153 GLY A C 1
ATOM 1267 O O . GLY A 1 153 ? 5.252 -9.529 -19.259 1.00 73.94 153 GLY A O 1
ATOM 1268 N N . MET A 1 154 ? 6.243 -10.995 -20.625 1.00 59.50 154 MET A N 1
ATOM 1269 C CA . MET A 1 154 ? 5.217 -10.898 -21.657 1.00 59.50 154 MET A CA 1
ATOM 1270 C C . MET A 1 154 ? 4.159 -11.956 -21.364 1.00 59.50 154 MET A C 1
ATOM 1272 O O . MET A 1 154 ? 4.448 -13.152 -21.411 1.00 59.50 154 MET A O 1
ATOM 1276 N N . ALA A 1 155 ? 2.933 -11.529 -21.063 1.00 50.72 155 ALA A N 1
ATOM 1277 C CA . ALA A 1 155 ? 1.809 -12.441 -20.926 1.00 50.72 155 ALA A CA 1
ATOM 1278 C C . ALA A 1 155 ? 1.669 -13.273 -22.216 1.00 50.72 155 ALA A C 1
ATOM 1280 O O . ALA A 1 155 ? 1.310 -12.764 -23.273 1.00 50.72 155 ALA A O 1
ATOM 1281 N N . ASN A 1 156 ? 1.983 -14.564 -22.119 1.00 48.59 156 ASN A N 1
ATOM 1282 C CA . ASN A 1 156 ? 1.620 -15.609 -23.070 1.00 48.59 156 ASN A CA 1
ATOM 1283 C C . ASN A 1 156 ? 1.887 -15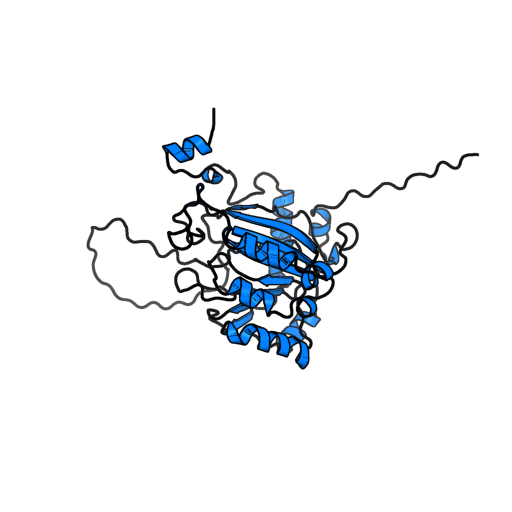.317 -24.559 1.00 48.59 156 ASN A C 1
ATOM 1285 O O . ASN A 1 156 ? 0.970 -15.538 -25.331 1.00 48.59 156 ASN A O 1
ATOM 1289 N N . GLY A 1 157 ? 3.066 -14.851 -24.993 1.00 49.75 157 GLY A N 1
ATOM 1290 C CA . GLY A 1 157 ? 3.545 -14.927 -26.399 1.00 49.75 157 GLY A CA 1
ATOM 1291 C C . GLY A 1 157 ? 2.597 -14.506 -27.547 1.00 49.75 157 GLY A C 1
ATOM 1292 O O . GLY A 1 157 ? 2.865 -14.837 -28.696 1.00 49.75 157 GLY A O 1
ATOM 1293 N N . THR A 1 158 ? 1.483 -13.837 -27.250 1.00 49.72 158 THR A N 1
ATOM 1294 C CA . THR A 1 158 ? 0.355 -13.570 -28.161 1.00 49.72 158 THR A CA 1
ATOM 1295 C C . THR A 1 158 ? 0.015 -12.087 -28.212 1.00 49.72 158 THR A C 1
ATOM 1297 O O . THR A 1 158 ? -0.592 -11.643 -29.180 1.00 49.72 158 THR A O 1
ATOM 1300 N N . ASP A 1 159 ? 0.458 -11.313 -27.219 1.00 54.38 159 ASP A N 1
ATOM 1301 C CA . ASP A 1 159 ? 0.467 -9.857 -27.282 1.00 54.38 159 ASP A CA 1
ATOM 1302 C C . ASP A 1 159 ? 1.792 -9.404 -27.908 1.00 54.38 159 ASP A C 1
ATOM 1304 O O . ASP A 1 159 ? 2.828 -9.349 -27.239 1.00 54.38 159 ASP A O 1
ATOM 1308 N N . GLU A 1 160 ? 1.756 -9.050 -29.194 1.00 59.97 160 GLU A N 1
ATOM 1309 C CA . GLU A 1 160 ? 2.794 -8.243 -29.848 1.00 59.97 160 GLU A CA 1
ATOM 1310 C C . GLU A 1 160 ? 2.773 -6.824 -29.253 1.00 59.97 160 GLU A C 1
ATOM 1312 O O . GLU A 1 160 ? 2.288 -5.860 -29.846 1.00 59.97 160 GLU A O 1
ATOM 1317 N N . SER A 1 161 ? 3.235 -6.682 -28.010 1.00 69.00 161 SER A N 1
ATOM 1318 C CA . SER A 1 161 ? 3.426 -5.367 -27.407 1.00 69.00 161 SER A CA 1
ATOM 1319 C C . SER A 1 161 ? 4.553 -4.653 -28.147 1.00 69.00 161 SER A C 1
ATOM 1321 O O . SER A 1 161 ? 5.677 -5.141 -28.176 1.00 69.00 161 SER A O 1
ATOM 1323 N N . LEU A 1 162 ? 4.266 -3.472 -28.701 1.00 79.12 162 LEU A N 1
ATOM 1324 C CA . LEU A 1 162 ? 5.270 -2.641 -29.378 1.00 79.12 162 LEU A CA 1
ATOM 1325 C C . LEU A 1 162 ? 6.399 -2.179 -28.442 1.00 79.12 162 LEU A C 1
ATOM 1327 O O . LEU A 1 162 ? 7.473 -1.822 -28.914 1.00 79.12 162 LEU A O 1
ATOM 1331 N N . LEU A 1 163 ? 6.139 -2.140 -27.131 1.00 82.62 163 LEU A N 1
ATOM 1332 C CA . LEU A 1 163 ? 7.078 -1.699 -26.099 1.00 82.62 163 LEU A CA 1
ATOM 1333 C C . LEU A 1 163 ? 7.185 -2.739 -24.982 1.00 82.62 163 LEU A C 1
ATOM 1335 O O . LEU A 1 163 ? 6.192 -3.388 -24.630 1.00 82.62 163 LEU A O 1
ATOM 1339 N N . ASP A 1 164 ? 8.363 -2.825 -24.368 1.00 82.50 164 ASP A N 1
ATOM 1340 C CA . ASP A 1 164 ? 8.588 -3.637 -23.176 1.00 82.50 164 ASP A CA 1
ATOM 1341 C C . ASP A 1 164 ? 7.850 -3.067 -21.958 1.00 82.50 164 ASP A C 1
ATOM 1343 O O . ASP A 1 164 ? 8.101 -1.951 -21.499 1.00 82.50 164 ASP A O 1
ATOM 1347 N N . LYS A 1 165 ? 6.934 -3.861 -21.398 1.00 86.00 165 LYS A N 1
ATOM 1348 C CA . LYS A 1 165 ? 6.143 -3.494 -20.216 1.00 86.00 165 LYS A CA 1
ATOM 1349 C C . LYS A 1 165 ? 6.911 -3.830 -18.933 1.00 86.00 165 LYS A C 1
ATOM 1351 O O . LYS A 1 165 ? 6.692 -4.862 -18.311 1.00 86.00 165 LYS A O 1
ATOM 1356 N N . MET A 1 166 ? 7.811 -2.933 -18.541 1.00 88.44 166 MET A N 1
ATOM 1357 C CA . MET A 1 166 ? 8.680 -3.042 -17.357 1.00 88.44 166 MET A CA 1
ATOM 1358 C C . MET A 1 166 ? 8.029 -2.517 -16.060 1.00 88.44 166 MET A C 1
ATOM 1360 O O . MET A 1 166 ? 8.718 -1.960 -15.213 1.00 88.44 166 MET A O 1
ATOM 1364 N N . GLN A 1 167 ? 6.702 -2.582 -15.908 1.00 91.69 167 GLN A N 1
ATOM 1365 C CA . GLN A 1 167 ? 6.007 -1.850 -14.839 1.00 91.69 167 GLN A CA 1
ATOM 1366 C C . GLN A 1 167 ? 4.913 -2.677 -14.162 1.00 91.69 167 GLN A C 1
ATOM 1368 O O . GLN A 1 167 ? 4.110 -3.354 -14.809 1.00 91.69 167 GLN A O 1
ATOM 1373 N N . TRP A 1 168 ? 4.851 -2.554 -12.840 1.00 94.00 168 TRP A N 1
ATOM 1374 C CA . TRP A 1 168 ? 3.682 -2.894 -12.041 1.00 94.00 168 TRP A CA 1
ATOM 1375 C C . TRP A 1 168 ? 2.991 -1.623 -11.590 1.00 94.00 168 TRP A C 1
ATOM 1377 O O . TRP A 1 168 ? 3.648 -0.639 -11.258 1.00 94.00 168 TRP A O 1
ATOM 1387 N N . HIS A 1 169 ? 1.671 -1.679 -11.514 1.00 94.44 169 HIS A N 1
ATOM 1388 C CA . HIS A 1 169 ? 0.839 -0.555 -11.125 1.00 94.44 169 HIS A CA 1
ATOM 1389 C C . HIS A 1 169 ? 0.079 -0.901 -9.848 1.00 94.44 169 HIS A C 1
ATOM 1391 O O . HIS A 1 169 ? -0.435 -2.012 -9.701 1.00 94.44 169 HIS A O 1
ATOM 1397 N N . CYS A 1 170 ? -0.052 0.068 -8.951 1.00 95.75 170 CYS A N 1
ATOM 1398 C CA . CYS A 1 170 ? -0.892 -0.014 -7.770 1.00 95.75 170 CYS A CA 1
ATOM 1399 C C . CYS A 1 170 ? -1.917 1.101 -7.780 1.00 95.75 170 CYS A C 1
ATOM 1401 O O . CYS A 1 170 ? -1.562 2.276 -7.715 1.00 95.75 170 CYS A O 1
ATOM 1403 N N . TRP A 1 171 ? -3.196 0.747 -7.786 1.00 95.50 171 TRP A N 1
ATOM 1404 C CA . TRP A 1 171 ? -4.244 1.741 -7.603 1.00 95.50 171 TRP A CA 1
ATOM 1405 C C . TRP A 1 171 ? -4.498 1.923 -6.117 1.00 95.50 171 TRP A C 1
ATOM 1407 O O . TRP A 1 171 ? -4.977 1.006 -5.446 1.00 95.50 171 TRP A O 1
ATOM 1417 N N . MET A 1 172 ? -4.210 3.123 -5.621 1.00 96.31 172 MET A N 1
ATOM 1418 C CA . MET A 1 172 ? -4.534 3.521 -4.263 1.00 96.31 172 MET A CA 1
ATOM 1419 C C . MET A 1 172 ? -5.892 4.221 -4.243 1.00 96.31 172 MET A C 1
ATOM 1421 O O . MET A 1 172 ? -6.101 5.254 -4.885 1.00 96.31 172 MET A O 1
ATOM 1425 N N . CYS A 1 173 ? -6.824 3.673 -3.473 1.00 96.81 173 CYS A N 1
ATOM 1426 C CA . CYS A 1 173 ? -8.175 4.188 -3.326 1.00 96.81 173 CYS A CA 1
ATOM 1427 C C . CYS A 1 173 ? -8.496 4.513 -1.865 1.00 96.81 173 CYS A C 1
ATOM 1429 O O . CYS A 1 173 ? -8.026 3.854 -0.940 1.00 96.81 173 CYS A O 1
ATOM 1431 N N . ILE A 1 174 ? -9.347 5.518 -1.665 1.00 96.81 174 ILE A N 1
ATOM 1432 C CA . ILE A 1 174 ? -9.774 6.008 -0.351 1.00 96.81 174 ILE A CA 1
ATOM 1433 C C . ILE A 1 174 ? -11.287 5.839 -0.223 1.00 96.81 174 ILE A C 1
ATOM 1435 O O . ILE A 1 174 ? -12.037 6.237 -1.118 1.00 96.81 174 ILE A O 1
ATOM 1439 N N . THR A 1 175 ? -11.741 5.311 0.912 1.00 96.56 175 THR A N 1
ATOM 1440 C CA . THR A 1 175 ? -13.152 5.321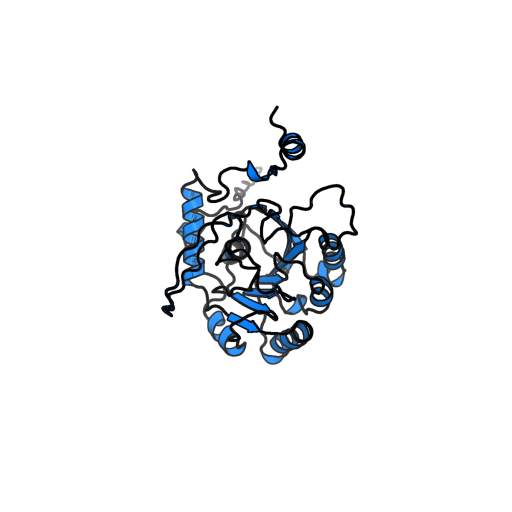 1.329 1.00 96.56 175 THR A CA 1
ATOM 1441 C C . THR A 1 175 ? -13.348 6.239 2.534 1.00 96.56 175 THR A C 1
ATOM 1443 O O . THR A 1 175 ? -12.451 6.421 3.356 1.00 96.56 175 THR A O 1
ATOM 1446 N N . GLY A 1 176 ? -14.524 6.861 2.636 1.00 94.94 176 GLY A N 1
ATOM 1447 C CA . GLY A 1 176 ? -14.797 7.898 3.638 1.00 94.94 176 GLY A CA 1
ATOM 1448 C C . GLY A 1 176 ? -14.148 9.249 3.309 1.00 94.94 176 GLY A C 1
ATOM 1449 O O . GLY A 1 176 ? -13.795 9.522 2.156 1.00 94.94 176 GLY A O 1
ATOM 1450 N N . THR A 1 177 ? -14.033 10.116 4.314 1.00 94.38 177 THR A N 1
ATOM 1451 C CA . THR A 1 177 ? -13.466 11.467 4.189 1.00 94.38 177 THR A CA 1
ATOM 1452 C C . THR A 1 177 ? -12.196 11.546 5.017 1.00 94.38 177 THR A C 1
ATOM 1454 O O . THR A 1 177 ? -12.243 11.274 6.210 1.00 94.38 177 THR A O 1
ATOM 1457 N N . VAL A 1 178 ? -11.090 11.935 4.382 1.00 94.44 178 VAL A N 1
ATOM 1458 C CA . VAL A 1 178 ? -9.807 12.184 5.045 1.00 94.44 178 VAL A CA 1
ATOM 1459 C C . VAL A 1 178 ? -9.211 13.462 4.472 1.00 94.44 178 VAL A C 1
ATOM 1461 O O . VAL A 1 178 ? -9.259 13.690 3.260 1.00 94.44 178 VAL A O 1
ATOM 1464 N N . ARG A 1 179 ? -8.673 14.316 5.333 1.00 92.44 179 ARG A N 1
ATOM 1465 C CA . ARG A 1 179 ? -8.099 15.615 4.998 1.00 92.44 179 ARG A CA 1
ATOM 1466 C C . ARG A 1 179 ? -6.688 15.704 5.561 1.00 92.44 179 ARG A C 1
ATOM 1468 O O . ARG A 1 179 ? -6.494 15.753 6.769 1.00 92.44 179 ARG A O 1
ATOM 1475 N N . ARG A 1 180 ? -5.701 15.860 4.675 1.00 91.00 180 ARG A N 1
ATOM 1476 C CA . ARG A 1 180 ? -4.274 16.024 5.023 1.00 91.00 180 ARG A CA 1
ATOM 1477 C C . ARG A 1 180 ? -4.011 17.105 6.082 1.00 91.00 180 ARG A C 1
ATOM 1479 O O . ARG A 1 180 ? -3.073 16.987 6.860 1.00 91.00 180 ARG A O 1
ATOM 1486 N N . ALA A 1 181 ? -4.819 18.166 6.084 1.00 89.50 181 ALA A N 1
ATOM 1487 C CA . ALA A 1 181 ? -4.649 19.299 6.987 1.00 89.50 181 ALA A CA 1
ATOM 1488 C C . ALA A 1 181 ? -5.085 19.014 8.435 1.00 89.50 181 ALA A C 1
ATOM 1490 O O . ALA A 1 181 ? -4.539 19.628 9.345 1.00 89.50 181 ALA A O 1
ATOM 1491 N N . THR A 1 182 ? -6.062 18.126 8.649 1.00 91.38 182 THR A N 1
ATOM 1492 C CA . THR A 1 182 ? -6.671 17.889 9.973 1.00 91.38 182 THR A CA 1
ATOM 1493 C C . THR A 1 182 ? -6.427 16.480 10.495 1.00 91.38 182 THR A C 1
ATOM 1495 O O . THR A 1 182 ? -6.322 16.281 11.700 1.00 91.38 182 THR A O 1
ATOM 1498 N N . ASP A 1 183 ? -6.263 15.507 9.603 1.00 94.50 183 ASP A N 1
ATOM 1499 C CA . ASP A 1 183 ? -6.294 14.089 9.956 1.00 94.50 183 ASP A CA 1
ATOM 1500 C C . ASP A 1 183 ? -4.876 13.501 10.014 1.00 94.50 183 ASP A C 1
ATOM 1502 O O . ASP A 1 183 ? -4.623 12.392 9.548 1.00 94.50 183 ASP A O 1
ATOM 1506 N N . GLY A 1 184 ? -3.933 14.267 10.581 1.00 93.00 184 GLY A N 1
ATOM 1507 C CA . GLY A 1 184 ? -2.535 13.846 10.753 1.00 93.00 184 GLY A CA 1
ATOM 1508 C C . GLY A 1 184 ? -2.397 12.579 11.599 1.00 93.00 184 GLY A C 1
ATOM 1509 O O . GLY A 1 184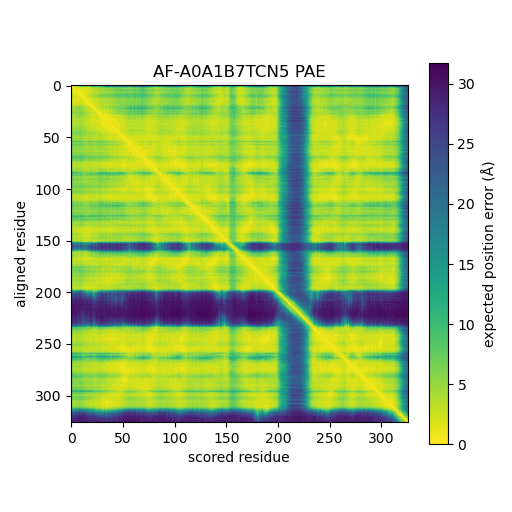 ? -1.600 11.714 11.268 1.00 93.00 184 GLY A O 1
ATOM 1510 N N . HIS A 1 185 ? -3.269 12.417 12.596 1.00 93.56 185 HIS A N 1
ATOM 1511 C CA . HIS A 1 185 ? -3.379 11.207 13.413 1.00 93.56 185 HIS A CA 1
ATOM 1512 C C . HIS A 1 185 ? -3.736 9.941 12.607 1.00 93.56 185 HIS A C 1
ATOM 1514 O O . HIS A 1 185 ? -3.513 8.836 13.096 1.00 93.56 185 HIS A O 1
ATOM 1520 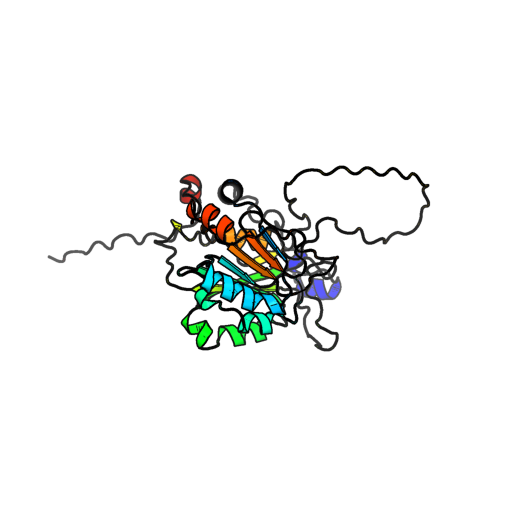N N . LEU A 1 186 ? -4.279 10.073 11.385 1.00 95.25 186 LEU A N 1
ATOM 1521 C CA . LEU A 1 186 ? -4.629 8.953 10.497 1.00 95.25 186 LEU A CA 1
ATOM 1522 C C . LEU A 1 186 ? -3.651 8.781 9.336 1.00 95.25 186 LEU A C 1
ATOM 1524 O O . LEU A 1 186 ? -3.367 7.645 8.941 1.00 95.25 186 LEU A O 1
ATOM 1528 N N . ILE A 1 187 ? -3.198 9.894 8.747 1.00 96.56 187 ILE A N 1
ATOM 1529 C CA . ILE A 1 187 ? -2.423 9.889 7.504 1.00 96.56 187 ILE A CA 1
ATOM 1530 C C . ILE A 1 187 ? -1.218 10.831 7.521 1.00 96.56 187 ILE A C 1
ATOM 1532 O O . ILE A 1 187 ? -1.330 12.026 7.802 1.00 96.56 187 ILE A O 1
ATOM 1536 N N . HIS A 1 188 ? -0.062 10.322 7.096 1.00 96.62 188 HIS A N 1
ATOM 1537 C CA . HIS A 1 188 ? 1.135 11.117 6.819 1.00 96.62 188 HIS A CA 1
ATOM 1538 C C . HIS A 1 188 ? 1.386 11.127 5.306 1.00 96.62 188 HIS A C 1
ATOM 1540 O O . HIS A 1 188 ? 2.047 10.259 4.747 1.00 96.62 188 HIS A O 1
ATOM 1546 N N . CYS A 1 189 ? 0.829 12.121 4.616 1.00 93.94 189 CYS A N 1
ATOM 1547 C CA . CYS A 1 189 ? 1.032 12.275 3.175 1.00 93.94 189 CYS A CA 1
ATOM 1548 C C . CYS A 1 189 ? 2.431 12.790 2.819 1.00 93.94 189 CYS A C 1
ATOM 1550 O O . CYS A 1 189 ? 3.063 13.484 3.613 1.00 93.94 189 CYS A O 1
ATOM 1552 N N . ASN A 1 190 ? 2.828 12.559 1.562 1.00 92.88 190 ASN A N 1
ATOM 1553 C CA . ASN A 1 190 ? 4.057 13.083 0.951 1.00 92.88 190 ASN A CA 1
ATOM 1554 C C . ASN A 1 1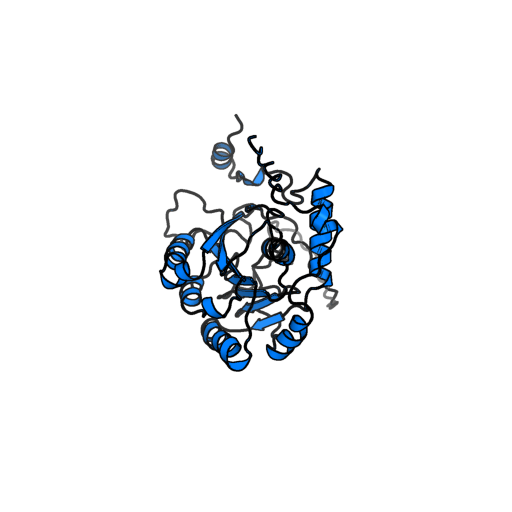90 ? 5.356 12.631 1.633 1.00 92.88 190 ASN A C 1
ATOM 1556 O O . ASN A 1 190 ? 6.380 13.283 1.457 1.00 92.88 190 ASN A O 1
ATOM 1560 N N . VAL A 1 191 ? 5.310 11.552 2.416 1.00 93.81 191 VAL A N 1
ATOM 1561 C CA . VAL A 1 191 ? 6.509 10.922 2.980 1.00 93.81 191 VAL A CA 1
ATOM 1562 C C . VAL A 1 191 ? 7.274 10.182 1.882 1.00 93.81 191 VAL A C 1
ATOM 1564 O O . VAL A 1 191 ? 8.483 10.352 1.768 1.00 93.81 191 VAL A O 1
ATOM 1567 N N . ASP A 1 192 ? 6.553 9.429 1.051 1.00 94.12 192 ASP A N 1
ATOM 1568 C CA . ASP A 1 192 ? 7.100 8.618 -0.037 1.00 94.12 192 ASP A CA 1
ATOM 1569 C C . ASP A 1 192 ? 6.720 9.177 -1.417 1.00 94.12 192 ASP A C 1
ATOM 1571 O O . ASP A 1 192 ? 5.757 9.943 -1.559 1.00 94.12 192 ASP A O 1
ATOM 1575 N N . THR A 1 193 ? 7.478 8.768 -2.435 1.00 92.81 193 THR A N 1
ATOM 1576 C CA . THR A 1 193 ? 7.145 8.958 -3.853 1.00 92.81 193 THR A CA 1
ATOM 1577 C C . THR A 1 193 ? 6.216 7.854 -4.354 1.00 92.81 193 THR A C 1
ATOM 1579 O O . THR A 1 193 ? 6.108 6.785 -3.756 1.00 92.81 193 THR A O 1
ATOM 1582 N N . ASP A 1 194 ? 5.548 8.106 -5.475 1.00 93.69 194 ASP A N 1
ATOM 1583 C CA . ASP A 1 194 ? 4.708 7.133 -6.180 1.00 93.69 194 ASP A CA 1
ATOM 1584 C C . ASP A 1 194 ? 5.516 6.095 -6.980 1.00 93.69 194 ASP A C 1
ATOM 1586 O O . ASP A 1 194 ? 5.015 5.010 -7.262 1.00 93.69 194 ASP A O 1
ATOM 1590 N N . LEU A 1 195 ? 6.772 6.393 -7.310 1.00 94.00 195 LEU A N 1
ATOM 1591 C CA . LEU A 1 195 ? 7.686 5.487 -7.997 1.00 94.00 195 LEU A CA 1
ATOM 1592 C C . LEU A 1 195 ? 8.568 4.695 -7.020 1.00 94.00 195 LEU A C 1
ATOM 1594 O O . LEU A 1 195 ? 9.217 5.272 -6.146 1.00 94.00 195 LEU A O 1
ATOM 1598 N N . ILE A 1 196 ? 8.656 3.385 -7.247 1.00 93.25 196 ILE A N 1
ATOM 1599 C CA . ILE A 1 196 ? 9.560 2.449 -6.579 1.00 93.25 196 ILE A CA 1
ATOM 1600 C C . ILE A 1 196 ? 10.415 1.778 -7.648 1.00 93.25 196 ILE A C 1
ATOM 1602 O O . ILE A 1 196 ? 9.898 1.236 -8.626 1.00 93.25 196 ILE A O 1
ATOM 1606 N N . LEU A 1 197 ? 11.725 1.789 -7.446 1.00 91.75 197 LEU A N 1
ATOM 1607 C CA . LEU A 1 197 ? 12.654 1.016 -8.258 1.00 91.75 197 LEU A CA 1
ATOM 1608 C C . LEU A 1 197 ? 13.068 -0.222 -7.478 1.00 91.75 197 LEU A C 1
ATOM 1610 O O . LEU A 1 197 ? 13.237 -0.166 -6.260 1.00 91.75 197 LEU A O 1
ATOM 1614 N N . GLU A 1 198 ? 13.232 -1.336 -8.178 1.00 89.75 198 GLU A N 1
ATOM 1615 C CA . GLU A 1 198 ? 13.860 -2.505 -7.586 1.00 89.75 198 GLU A CA 1
ATOM 1616 C C . GLU A 1 198 ? 15.282 -2.163 -7.129 1.00 89.75 198 GLU A C 1
ATOM 1618 O O . GLU A 1 198 ? 16.100 -1.661 -7.905 1.00 89.75 198 GLU A O 1
ATOM 1623 N N . ASN A 1 199 ? 15.564 -2.471 -5.865 1.00 80.62 199 ASN A N 1
ATOM 1624 C CA . ASN A 1 199 ? 16.894 -2.378 -5.286 1.00 80.62 199 ASN A CA 1
ATOM 1625 C C . ASN A 1 199 ? 17.554 -3.761 -5.291 1.00 80.62 199 ASN A C 1
ATOM 1627 O O . ASN A 1 199 ? 16.905 -4.775 -5.031 1.00 80.62 199 ASN A O 1
ATOM 1631 N N . GLU A 1 200 ? 18.859 -3.809 -5.564 1.00 58.22 200 GLU A N 1
ATOM 1632 C CA . GLU A 1 200 ? 19.622 -5.064 -5.646 1.00 58.22 200 GLU A CA 1
ATOM 1633 C C . GLU A 1 200 ? 19.760 -5.771 -4.287 1.00 58.22 200 GLU A C 1
ATOM 1635 O O . GLU A 1 200 ? 20.002 -6.980 -4.218 1.00 58.22 200 GLU A O 1
ATOM 1640 N N . THR A 1 201 ? 19.564 -5.031 -3.195 1.00 43.47 201 THR A N 1
ATOM 1641 C CA . THR A 1 201 ? 19.613 -5.520 -1.822 1.00 43.47 201 THR A CA 1
ATOM 1642 C C . THR A 1 201 ? 18.203 -5.792 -1.288 1.00 43.47 201 THR A C 1
ATOM 1644 O O . THR A 1 201 ? 17.480 -4.863 -0.930 1.00 43.47 201 THR A O 1
ATOM 1647 N N . PRO A 1 202 ? 17.783 -7.062 -1.145 1.00 39.88 202 PRO A N 1
ATOM 1648 C CA . PRO A 1 202 ? 16.606 -7.367 -0.349 1.00 39.88 202 PRO A CA 1
ATOM 1649 C C . PRO A 1 202 ? 16.934 -7.063 1.114 1.00 39.88 202 PRO A C 1
ATOM 1651 O O . PRO A 1 202 ? 17.706 -7.795 1.740 1.00 39.88 202 PRO A O 1
ATOM 1654 N N . ILE A 1 203 ? 16.355 -5.979 1.640 1.00 37.81 203 ILE A N 1
ATOM 1655 C CA . ILE A 1 203 ? 16.406 -5.617 3.059 1.00 37.81 203 ILE A CA 1
ATOM 1656 C C . ILE A 1 203 ? 16.017 -6.858 3.861 1.00 37.81 203 ILE A C 1
ATOM 1658 O O . ILE A 1 203 ? 14.905 -7.385 3.749 1.00 37.81 203 ILE A O 1
ATOM 1662 N N . SER A 1 204 ? 16.981 -7.364 4.624 1.00 33.28 204 SER A N 1
ATOM 1663 C CA . SER A 1 204 ? 16.804 -8.504 5.499 1.00 33.28 204 SER A CA 1
ATOM 1664 C C . SER A 1 204 ? 15.675 -8.207 6.479 1.00 33.28 204 SER A C 1
ATOM 1666 O O . SER A 1 204 ? 15.708 -7.246 7.245 1.00 33.28 204 SER A O 1
ATOM 1668 N N . SER A 1 205 ? 14.668 -9.075 6.489 1.00 36.12 205 SER A N 1
ATOM 1669 C CA . SER A 1 205 ? 13.868 -9.274 7.686 1.00 36.12 205 SER A CA 1
ATOM 1670 C C . SER A 1 205 ? 14.826 -9.747 8.777 1.00 36.12 205 SER A C 1
ATOM 1672 O O . SER A 1 205 ? 15.314 -10.878 8.731 1.00 36.12 205 SER A O 1
ATOM 1674 N N . THR A 1 206 ? 15.131 -8.876 9.728 1.00 32.84 206 THR A N 1
ATOM 1675 C CA . THR A 1 206 ? 15.630 -9.278 11.036 1.00 32.84 206 THR A CA 1
ATOM 1676 C C . THR A 1 206 ? 14.595 -10.205 11.664 1.00 32.84 206 THR A C 1
ATOM 1678 O O . THR A 1 206 ? 13.573 -9.746 12.155 1.00 32.84 206 THR A O 1
ATOM 1681 N N . ASP A 1 207 ? 14.841 -11.511 11.581 1.00 36.59 207 ASP A N 1
ATOM 1682 C CA . ASP A 1 207 ? 14.368 -12.533 12.516 1.00 36.59 207 ASP A CA 1
ATOM 1683 C C . ASP A 1 207 ? 15.295 -13.765 12.360 1.00 36.59 207 ASP A C 1
ATOM 1685 O O . ASP A 1 207 ? 15.242 -14.503 11.379 1.00 36.59 207 ASP A O 1
ATOM 1689 N N . SER A 1 208 ? 16.222 -13.864 13.313 1.00 30.75 208 SER A N 1
ATOM 1690 C CA . SER A 1 208 ? 16.844 -15.039 13.944 1.00 30.75 208 SER A CA 1
ATOM 1691 C C . SER A 1 208 ? 16.977 -16.374 13.187 1.00 30.75 208 SER A C 1
ATOM 1693 O O . SER A 1 208 ? 16.002 -17.030 12.836 1.00 30.75 208 SER A O 1
ATOM 1695 N N . GLU A 1 209 ? 18.238 -16.801 13.082 1.00 32.81 209 GLU A N 1
ATOM 1696 C CA . GLU A 1 209 ? 18.786 -18.162 13.208 1.00 32.81 209 GLU A CA 1
ATOM 1697 C C . GLU A 1 209 ? 17.806 -19.347 13.337 1.00 32.81 209 GLU A C 1
ATOM 1699 O O . GLU A 1 209 ? 17.039 -19.462 14.290 1.00 32.81 209 GLU A O 1
ATOM 1704 N N . ASN A 1 210 ? 17.979 -20.333 12.452 1.00 27.91 210 ASN A N 1
ATOM 1705 C CA . ASN A 1 210 ? 17.903 -21.737 12.846 1.00 27.91 210 ASN A CA 1
ATOM 1706 C C . ASN A 1 210 ? 18.987 -22.529 12.111 1.00 27.91 210 ASN A C 1
ATOM 1708 O O . ASN A 1 210 ? 18.931 -22.765 10.903 1.00 27.91 210 ASN A O 1
ATOM 1712 N N . THR A 1 211 ? 19.995 -22.895 12.891 1.00 27.56 211 THR A N 1
ATOM 1713 C CA . THR A 1 211 ? 21.111 -23.770 12.564 1.00 27.56 211 THR A CA 1
ATOM 1714 C C . THR A 1 211 ? 20.589 -25.188 12.348 1.00 27.56 211 THR A C 1
ATOM 1716 O O . THR A 1 211 ? 20.119 -25.830 13.281 1.00 27.56 211 THR A O 1
ATOM 1719 N N . PHE A 1 212 ? 20.700 -25.699 11.127 1.00 27.17 212 PHE A N 1
ATOM 1720 C CA . PHE A 1 212 ? 20.823 -27.134 10.888 1.00 27.17 212 PHE A CA 1
ATOM 1721 C C . PHE A 1 212 ? 22.035 -27.327 9.986 1.00 27.17 212 PHE A C 1
ATOM 1723 O O . PHE A 1 212 ? 21.958 -27.248 8.760 1.00 27.17 212 PHE A O 1
ATOM 1730 N N . GLU A 1 213 ? 23.187 -27.519 10.625 1.00 27.00 213 GLU A N 1
ATOM 1731 C CA . GLU A 1 213 ? 24.337 -28.120 9.971 1.00 27.00 213 GLU A CA 1
ATOM 1732 C C . GLU A 1 213 ? 23.975 -29.566 9.629 1.00 27.00 213 GLU A C 1
ATOM 1734 O O . GLU A 1 213 ? 23.596 -30.364 10.485 1.00 27.00 213 GLU A O 1
ATOM 1739 N N . SER A 1 214 ? 24.087 -29.920 8.357 1.00 29.70 214 SER A N 1
ATOM 1740 C CA . SER A 1 214 ? 24.252 -31.306 7.945 1.00 29.70 214 SER A CA 1
ATOM 1741 C C . SER A 1 214 ? 25.507 -31.349 7.099 1.00 29.70 214 SER A C 1
ATOM 1743 O O . SER A 1 214 ? 25.571 -30.828 5.988 1.00 29.70 214 SER A O 1
ATOM 1745 N N . GLN A 1 215 ? 26.541 -31.893 7.728 1.00 26.16 215 GLN A N 1
ATOM 1746 C CA . GLN A 1 215 ? 27.833 -32.184 7.148 1.00 26.16 215 GLN A CA 1
ATOM 1747 C C . GLN A 1 215 ? 27.653 -33.201 6.019 1.00 26.16 215 GLN A C 1
ATOM 1749 O O . GLN A 1 215 ? 27.259 -34.335 6.271 1.00 26.16 215 GLN A O 1
ATOM 1754 N N . THR A 1 216 ? 28.020 -32.826 4.798 1.00 27.88 216 THR A N 1
ATOM 1755 C CA . THR A 1 216 ? 28.481 -33.784 3.786 1.00 27.88 216 THR A CA 1
ATOM 1756 C C . THR A 1 216 ? 29.578 -33.123 2.967 1.00 27.88 216 THR A C 1
ATOM 1758 O O . THR A 1 216 ? 29.333 -32.238 2.149 1.00 27.88 216 THR A O 1
ATOM 1761 N N . GLN A 1 217 ? 30.811 -33.542 3.245 1.00 27.31 217 GLN A N 1
ATOM 1762 C CA . GLN A 1 217 ? 31.974 -33.338 2.394 1.00 27.31 217 GLN A CA 1
ATOM 1763 C C . GLN A 1 217 ? 31.806 -34.166 1.119 1.00 27.31 217 GLN A C 1
ATOM 1765 O O . GLN A 1 217 ? 31.726 -35.384 1.216 1.00 27.31 217 GLN A O 1
ATOM 1770 N N . THR A 1 218 ? 31.871 -33.532 -0.054 1.00 27.88 218 THR A N 1
ATOM 1771 C CA . THR A 1 218 ? 32.429 -34.182 -1.251 1.00 27.88 218 THR A CA 1
ATOM 1772 C C . THR A 1 218 ? 32.930 -33.150 -2.264 1.00 27.88 218 THR A C 1
ATOM 1774 O O . THR A 1 218 ? 32.177 -32.322 -2.756 1.00 27.88 218 THR A O 1
ATOM 1777 N N . GLN A 1 219 ? 34.248 -33.219 -2.454 1.00 28.30 219 GLN A N 1
ATOM 1778 C CA . GLN A 1 219 ? 35.122 -32.914 -3.594 1.00 28.30 219 GLN A CA 1
ATOM 1779 C C . GLN A 1 219 ? 34.719 -31.888 -4.672 1.00 28.30 219 GLN A C 1
ATOM 1781 O O . GLN A 1 219 ? 33.675 -31.941 -5.308 1.00 28.30 219 GLN A O 1
ATOM 1786 N N . LYS A 1 220 ? 35.686 -30.988 -4.899 1.00 30.78 220 LYS A N 1
ATOM 1787 C CA . LYS A 1 220 ? 35.799 -30.012 -5.984 1.00 30.78 220 LYS A CA 1
ATOM 1788 C C . LYS A 1 220 ? 35.874 -30.711 -7.341 1.00 30.78 220 LYS A C 1
ATOM 1790 O O . LYS A 1 220 ? 36.778 -31.513 -7.519 1.00 30.78 220 LYS A O 1
ATOM 1795 N N . ASP A 1 221 ? 35.064 -30.254 -8.291 1.00 26.19 221 ASP A N 1
ATOM 1796 C CA . ASP A 1 221 ? 35.418 -30.262 -9.708 1.00 26.19 221 ASP A CA 1
ATOM 1797 C C . ASP A 1 221 ? 35.017 -28.937 -10.362 1.00 26.19 221 ASP A C 1
ATOM 1799 O O . ASP A 1 221 ? 33.914 -28.410 -10.209 1.00 26.19 221 ASP A O 1
ATOM 1803 N N . SER A 1 222 ? 35.995 -28.361 -11.047 1.00 33.34 222 SER A N 1
ATOM 1804 C CA . SER A 1 222 ? 35.963 -27.094 -11.761 1.00 33.34 222 SER A CA 1
ATOM 1805 C C . SER A 1 222 ? 35.455 -27.291 -13.188 1.00 33.34 222 SER A C 1
ATOM 1807 O O . SER A 1 222 ? 36.157 -27.922 -13.972 1.00 33.34 222 SER A O 1
ATOM 1809 N N . ASN A 1 223 ? 34.283 -26.729 -13.519 1.00 31.98 223 ASN A N 1
ATOM 1810 C CA . ASN A 1 223 ? 33.928 -26.073 -14.797 1.00 31.98 223 ASN A CA 1
ATOM 1811 C C . ASN A 1 223 ? 32.412 -26.111 -15.059 1.00 31.98 223 ASN A C 1
ATOM 1813 O O . ASN A 1 223 ? 31.893 -27.079 -15.601 1.00 31.98 223 ASN A O 1
ATOM 1817 N N . SER A 1 224 ? 31.719 -25.017 -14.729 1.00 30.03 224 SER A N 1
ATOM 1818 C CA . SER A 1 224 ? 30.487 -24.553 -15.392 1.00 30.03 224 SER A CA 1
ATOM 1819 C C . SER A 1 224 ? 30.119 -23.176 -14.824 1.00 30.03 224 SER A C 1
ATOM 1821 O O . SER A 1 224 ? 29.614 -23.057 -13.708 1.00 30.03 224 SER A O 1
ATOM 1823 N N . LYS A 1 225 ? 30.435 -22.103 -15.558 1.00 36.44 225 LYS A N 1
ATOM 1824 C CA . LYS A 1 225 ? 30.012 -20.735 -15.227 1.00 36.44 225 LYS A CA 1
ATOM 1825 C C . LYS A 1 225 ? 28.668 -20.461 -15.901 1.00 36.44 225 LYS A C 1
ATOM 1827 O O . LYS A 1 225 ? 28.652 -19.978 -17.021 1.00 36.44 225 LYS A O 1
ATOM 1832 N N . HIS A 1 226 ? 27.585 -20.835 -15.225 1.00 36.59 226 HIS A N 1
ATOM 1833 C CA . HIS A 1 226 ? 26.264 -20.181 -15.207 1.00 36.59 226 HIS A CA 1
ATOM 1834 C C . HIS A 1 226 ? 25.293 -21.081 -14.420 1.00 36.59 226 HIS A C 1
ATOM 1836 O O . HIS A 1 226 ? 24.303 -21.580 -14.943 1.00 36.59 226 HIS A O 1
ATOM 1842 N N . SER A 1 227 ? 25.582 -21.337 -13.139 1.00 31.33 227 SER A N 1
ATOM 1843 C CA . SER A 1 227 ? 24.544 -21.828 -12.230 1.00 31.33 227 SER A CA 1
ATOM 1844 C C . SER A 1 227 ? 23.862 -20.612 -11.617 1.00 31.33 227 SER A C 1
ATOM 1846 O O . SER A 1 227 ? 24.477 -19.893 -10.827 1.00 31.33 227 SER A O 1
ATOM 1848 N N . SER A 1 228 ? 22.612 -20.380 -12.007 1.00 37.34 228 SER A N 1
ATOM 1849 C CA . SER A 1 228 ? 21.662 -19.482 -11.356 1.00 37.34 228 SER A CA 1
ATOM 1850 C C . SER A 1 228 ? 21.762 -19.624 -9.836 1.00 37.34 228 SER A C 1
ATOM 1852 O O . SER A 1 228 ? 21.277 -20.596 -9.251 1.00 37.34 228 SER A O 1
ATOM 1854 N N . ILE A 1 229 ? 22.432 -18.670 -9.194 1.00 37.72 229 ILE A N 1
ATOM 1855 C CA . ILE A 1 229 ? 22.435 -18.552 -7.742 1.00 37.72 229 ILE A CA 1
ATOM 1856 C C . ILE A 1 229 ? 20.981 -18.279 -7.371 1.00 37.72 229 ILE A C 1
ATOM 1858 O O . ILE A 1 229 ? 20.457 -17.209 -7.674 1.00 37.72 229 ILE A O 1
ATOM 1862 N N . PHE A 1 230 ? 20.312 -19.258 -6.762 1.00 37.28 230 PHE A N 1
ATOM 1863 C CA . PHE A 1 230 ? 19.025 -19.048 -6.110 1.00 37.28 230 PHE A CA 1
ATOM 1864 C C . PHE A 1 230 ? 19.182 -17.850 -5.162 1.00 37.28 230 PHE A C 1
ATOM 1866 O O . PHE A 1 230 ? 19.801 -17.973 -4.102 1.00 37.28 230 PHE A O 1
ATOM 1873 N N . LYS A 1 231 ? 18.679 -16.672 -5.559 1.00 47.25 231 LYS A N 1
ATOM 1874 C CA . LYS A 1 231 ? 18.652 -15.478 -4.709 1.00 47.25 231 LYS A CA 1
ATOM 1875 C C . LYS A 1 231 ? 17.783 -15.827 -3.496 1.00 47.25 231 LYS A C 1
ATOM 1877 O O . LYS A 1 231 ? 16.559 -15.883 -3.566 1.00 47.25 231 LYS A O 1
ATOM 1882 N N . LYS A 1 232 ? 18.441 -16.124 -2.373 1.00 46.38 232 LYS A N 1
ATOM 1883 C CA . LYS A 1 232 ? 17.886 -16.723 -1.139 1.00 46.38 232 LYS A CA 1
ATOM 1884 C C . LYS A 1 232 ? 16.774 -15.889 -0.464 1.00 46.38 232 LYS A C 1
ATOM 1886 O O . LYS A 1 232 ? 16.141 -16.349 0.487 1.00 46.38 232 LYS A O 1
ATOM 1891 N N . ASN A 1 233 ? 16.498 -14.692 -0.983 1.00 60.22 233 ASN A N 1
ATOM 1892 C CA . ASN A 1 233 ? 15.625 -13.684 -0.389 1.00 60.22 233 ASN A CA 1
ATOM 1893 C C . ASN A 1 233 ? 14.447 -13.258 -1.274 1.00 60.22 233 ASN A C 1
ATOM 1895 O O . ASN A 1 233 ? 13.761 -12.302 -0.922 1.00 60.22 233 ASN A O 1
ATOM 1899 N N . ASN A 1 234 ? 14.161 -13.965 -2.370 1.00 76.19 234 ASN A N 1
ATOM 1900 C CA . ASN A 1 234 ? 12.998 -13.640 -3.191 1.00 76.19 234 ASN A CA 1
ATOM 1901 C C . ASN A 1 234 ? 11.704 -13.647 -2.352 1.00 76.19 234 ASN A C 1
ATOM 1903 O O . ASN A 1 234 ? 11.521 -14.462 -1.435 1.00 76.19 234 ASN A O 1
ATOM 1907 N N . ASN A 1 235 ? 10.825 -12.696 -2.653 1.00 85.62 235 ASN A N 1
ATOM 1908 C CA . ASN A 1 235 ? 9.512 -12.512 -2.050 1.00 85.62 235 ASN A CA 1
ATOM 1909 C C . ASN A 1 235 ? 8.617 -11.899 -3.120 1.00 85.62 235 ASN A C 1
ATOM 1911 O O . ASN A 1 235 ? 9.009 -10.894 -3.695 1.00 85.62 235 ASN A O 1
ATOM 1915 N N . CYS A 1 236 ? 7.419 -12.434 -3.354 1.00 85.94 236 CYS A N 1
ATOM 1916 C CA . CYS A 1 236 ? 6.472 -11.875 -4.337 1.00 85.94 236 CYS A CA 1
ATOM 1917 C C . CYS A 1 236 ? 6.008 -10.436 -4.025 1.00 85.94 236 CYS A C 1
ATOM 1919 O O . CYS A 1 236 ? 5.310 -9.814 -4.826 1.00 85.94 236 CYS A O 1
ATOM 1921 N N . VAL A 1 237 ? 6.371 -9.911 -2.854 1.00 89.38 237 VAL A N 1
ATOM 1922 C CA . VAL A 1 237 ? 5.974 -8.599 -2.351 1.00 89.38 237 VAL A CA 1
ATOM 1923 C C . VAL A 1 237 ? 7.203 -7.900 -1.751 1.00 89.38 237 VAL A C 1
ATOM 1925 O O . VAL A 1 237 ? 7.574 -8.223 -0.621 1.00 89.38 237 VAL A O 1
ATOM 1928 N N . PRO A 1 238 ? 7.866 -6.968 -2.459 1.00 88.88 238 PRO A N 1
ATOM 1929 C CA . PRO A 1 238 ? 9.000 -6.220 -1.911 1.00 88.88 238 PRO A CA 1
ATOM 1930 C C . PRO A 1 238 ? 8.654 -5.495 -0.605 1.00 88.88 238 PRO A C 1
ATOM 1932 O O . PRO A 1 238 ? 7.494 -5.190 -0.326 1.00 88.88 238 PRO A O 1
ATOM 1935 N N . SER A 1 239 ? 9.654 -5.207 0.225 1.00 89.19 239 SER A N 1
ATOM 1936 C CA . SER A 1 239 ? 9.409 -4.556 1.520 1.00 89.19 239 SER A CA 1
ATOM 1937 C C . SER A 1 239 ? 8.901 -3.118 1.356 1.00 89.19 239 SER A C 1
ATOM 1939 O O . SER A 1 239 ? 8.071 -2.645 2.132 1.00 89.19 239 SER A O 1
ATOM 1941 N N . GLU A 1 240 ? 9.351 -2.466 0.290 1.00 91.00 240 GLU A N 1
ATOM 1942 C CA . GLU A 1 240 ? 9.098 -1.089 -0.104 1.00 91.00 240 GLU A CA 1
ATOM 1943 C C . GLU A 1 240 ? 7.601 -0.845 -0.312 1.00 91.00 240 GLU A C 1
ATOM 1945 O O . GLU A 1 240 ? 7.072 0.175 0.126 1.00 91.00 240 GLU A O 1
ATOM 1950 N N . ILE A 1 241 ? 6.879 -1.817 -0.885 1.00 93.25 241 ILE A N 1
ATOM 1951 C CA . ILE A 1 241 ? 5.444 -1.649 -1.142 1.00 93.25 241 ILE A CA 1
ATOM 1952 C C . ILE A 1 241 ? 4.614 -1.670 0.148 1.00 93.25 241 ILE A C 1
ATOM 1954 O O . ILE A 1 241 ? 3.577 -1.011 0.225 1.00 93.25 241 ILE A O 1
ATOM 1958 N N . TYR A 1 242 ? 5.080 -2.374 1.186 1.00 96.50 242 TYR A N 1
ATOM 1959 C CA . TYR A 1 242 ? 4.476 -2.293 2.517 1.00 96.50 242 TYR A CA 1
ATOM 1960 C C . TYR A 1 242 ? 4.832 -0.986 3.218 1.00 96.50 242 TYR A C 1
ATOM 1962 O O . TYR A 1 242 ? 3.953 -0.374 3.826 1.00 96.50 242 TYR A O 1
ATOM 1970 N N . LYS A 1 243 ? 6.097 -0.551 3.104 1.00 95.69 243 LYS A N 1
ATOM 1971 C CA . LYS A 1 243 ? 6.583 0.693 3.714 1.00 95.69 243 LYS A CA 1
ATOM 1972 C C . LYS A 1 243 ? 5.749 1.890 3.269 1.00 95.69 243 LYS A C 1
ATOM 1974 O O . LYS A 1 243 ? 5.359 2.668 4.126 1.00 95.69 243 LYS A O 1
ATOM 1979 N N . ILE A 1 244 ? 5.367 1.988 1.993 1.00 96.00 244 ILE A N 1
ATOM 1980 C CA . ILE A 1 244 ? 4.482 3.070 1.519 1.00 96.00 244 ILE A CA 1
ATOM 1981 C C . ILE A 1 244 ? 3.145 3.075 2.267 1.00 96.00 244 ILE A C 1
ATOM 1983 O O . ILE A 1 244 ? 2.704 4.117 2.748 1.00 96.00 244 ILE A O 1
ATOM 1987 N N . ALA A 1 245 ? 2.491 1.918 2.397 1.00 97.31 245 ALA A N 1
ATOM 1988 C CA . ALA A 1 245 ? 1.200 1.831 3.077 1.00 97.31 245 ALA A CA 1
ATOM 1989 C C . ALA A 1 245 ? 1.312 2.149 4.583 1.00 97.31 245 ALA A C 1
ATOM 1991 O O . ALA A 1 245 ? 0.447 2.825 5.141 1.00 97.31 245 ALA A O 1
ATOM 1992 N N . GLU A 1 246 ? 2.385 1.692 5.230 1.00 98.00 246 GLU A N 1
ATOM 1993 C CA . GLU A 1 246 ? 2.688 1.934 6.649 1.00 98.00 246 GLU A CA 1
ATOM 1994 C C . GLU A 1 246 ? 3.102 3.380 6.931 1.00 98.00 246 GLU A C 1
ATOM 1996 O O . GLU A 1 246 ? 2.738 3.956 7.957 1.00 98.00 246 GLU A O 1
ATOM 2001 N N . ASN A 1 247 ? 3.843 3.988 6.009 1.00 97.00 247 ASN A N 1
ATOM 2002 C CA . ASN A 1 247 ? 4.241 5.376 6.104 1.00 97.00 247 ASN A CA 1
ATOM 2003 C C . ASN A 1 247 ? 3.043 6.293 5.899 1.00 97.00 247 ASN A C 1
ATOM 2005 O O . ASN A 1 247 ? 2.891 7.255 6.654 1.00 97.00 247 ASN A O 1
ATOM 2009 N N . PHE A 1 248 ? 2.192 5.963 4.926 1.00 97.50 248 PHE A N 1
ATOM 2010 C CA . PHE A 1 248 ? 1.002 6.722 4.592 1.00 97.50 248 PHE A CA 1
ATOM 2011 C C . PHE A 1 248 ? -0.066 6.659 5.689 1.00 97.50 248 PHE A C 1
ATOM 2013 O O . PHE A 1 248 ? -0.595 7.711 6.043 1.00 97.50 248 PHE A O 1
ATOM 2020 N N . SER A 1 249 ? -0.395 5.475 6.227 1.00 97.50 249 SER A N 1
ATOM 2021 C CA . SER A 1 249 ? -1.459 5.306 7.227 1.00 97.50 249 SER A CA 1
ATOM 2022 C C . SER A 1 249 ? -0.941 4.822 8.580 1.00 97.50 249 SER A C 1
ATOM 2024 O O . SER A 1 249 ? -0.291 3.781 8.698 1.00 97.50 249 SER A O 1
ATOM 2026 N N . THR A 1 250 ? -1.338 5.537 9.632 1.00 97.31 250 THR A N 1
ATOM 2027 C CA . THR A 1 250 ? -1.032 5.171 11.021 1.00 97.31 250 THR A CA 1
ATOM 2028 C C . THR A 1 250 ? -1.857 3.983 11.515 1.00 97.31 250 THR A C 1
ATOM 2030 O O . THR A 1 250 ? -1.556 3.445 12.573 1.00 97.31 250 THR A O 1
ATOM 2033 N N . ALA A 1 251 ? -2.899 3.558 10.795 1.00 97.38 251 ALA A N 1
ATOM 2034 C CA . ALA A 1 251 ? -3.805 2.518 11.265 1.00 97.38 251 ALA A CA 1
ATOM 2035 C C . ALA A 1 251 ? -3.122 1.144 11.330 1.00 97.38 251 ALA A C 1
ATOM 2037 O O . ALA A 1 251 ? -2.406 0.755 10.409 1.00 97.38 251 ALA A O 1
ATOM 2038 N N . THR A 1 252 ? -3.349 0.393 12.405 1.00 96.62 252 THR A N 1
ATOM 2039 C CA . THR A 1 252 ? -2.635 -0.866 12.689 1.00 96.62 252 THR A CA 1
ATOM 2040 C C . THR A 1 252 ? -3.324 -2.102 12.115 1.00 96.62 252 THR A C 1
ATOM 2042 O O . THR A 1 252 ? -2.693 -3.152 11.976 1.00 96.62 252 THR A O 1
ATOM 2045 N N . ARG A 1 253 ? -4.602 -1.994 11.728 1.00 97.88 253 ARG A N 1
ATOM 2046 C CA . ARG A 1 253 ? -5.372 -3.121 11.191 1.00 97.88 253 ARG A CA 1
ATOM 2047 C C . ARG A 1 253 ? -5.188 -3.228 9.685 1.00 97.88 253 ARG A C 1
ATOM 2049 O O . ARG A 1 253 ? -5.925 -2.613 8.910 1.00 97.88 253 ARG A O 1
ATOM 2056 N N . ARG A 1 254 ? -4.187 -4.009 9.274 1.00 98.50 254 ARG A N 1
ATOM 2057 C CA . ARG A 1 254 ? -3.773 -4.150 7.873 1.00 98.50 254 ARG A CA 1
ATOM 2058 C C . ARG A 1 254 ? -3.949 -5.582 7.370 1.00 98.50 254 ARG A C 1
ATOM 2060 O O . ARG A 1 254 ? -3.447 -6.528 7.979 1.00 98.50 254 ARG A O 1
ATOM 2067 N N . LEU A 1 255 ? -4.635 -5.738 6.241 1.00 98.62 255 LEU A N 1
ATOM 2068 C CA . LEU A 1 255 ? -4.844 -7.020 5.564 1.00 98.62 255 LEU A CA 1
ATOM 2069 C C . LEU A 1 255 ? -4.211 -6.991 4.177 1.00 98.62 255 LEU A C 1
ATOM 2071 O O . LEU A 1 255 ? -4.418 -6.056 3.413 1.00 98.62 255 LEU A O 1
ATOM 2075 N N . HIS A 1 256 ? -3.506 -8.055 3.821 1.00 98.38 256 HIS A N 1
ATOM 2076 C CA . HIS A 1 256 ? -3.008 -8.296 2.480 1.00 98.38 256 HIS A CA 1
ATOM 2077 C C . HIS A 1 256 ? -3.609 -9.593 1.928 1.00 98.38 256 HIS A C 1
ATOM 2079 O O . HIS A 1 256 ? -3.409 -10.666 2.490 1.00 98.38 256 HIS A O 1
ATOM 2085 N N . ILE A 1 257 ? -4.352 -9.503 0.828 1.00 97.62 257 ILE A N 1
ATOM 2086 C CA . ILE A 1 257 ? -4.910 -10.642 0.098 1.00 97.62 257 ILE A CA 1
ATOM 2087 C C . ILE A 1 257 ? -4.071 -10.866 -1.161 1.00 97.62 257 ILE A C 1
ATOM 2089 O O . ILE A 1 257 ? -4.062 -10.023 -2.054 1.00 97.62 257 ILE A O 1
ATOM 2093 N N . ILE A 1 258 ? -3.419 -12.022 -1.273 1.00 95.81 258 ILE A N 1
ATOM 2094 C CA . ILE A 1 258 ? -2.698 -12.426 -2.488 1.00 95.81 258 ILE A CA 1
ATOM 2095 C C . ILE A 1 258 ? -3.503 -13.562 -3.139 1.00 95.81 258 ILE A C 1
ATOM 2097 O O . ILE A 1 258 ? -3.402 -14.717 -2.716 1.00 95.81 258 ILE A O 1
ATOM 2101 N N . PRO A 1 259 ? -4.369 -13.258 -4.128 1.00 92.00 259 PRO A N 1
ATOM 2102 C CA . PRO A 1 259 ? -5.405 -14.177 -4.589 1.00 92.00 259 PRO A CA 1
ATOM 2103 C C . PRO A 1 259 ? -4.884 -15.206 -5.598 1.00 92.00 259 PRO A C 1
ATOM 2105 O O . PRO A 1 259 ? -5.447 -15.357 -6.672 1.00 92.00 259 PRO A O 1
ATOM 2108 N N . GLY A 1 260 ? -3.757 -15.861 -5.335 1.00 88.75 260 GLY A N 1
ATOM 2109 C CA . GLY A 1 260 ? -3.111 -16.748 -6.301 1.00 88.75 260 GLY A CA 1
ATOM 2110 C C . GLY A 1 260 ? -1.893 -17.451 -5.726 1.00 88.75 260 GLY A C 1
ATOM 2111 O O . GLY A 1 260 ? -1.409 -17.095 -4.652 1.00 88.75 260 GLY A O 1
ATOM 2112 N N . ARG A 1 261 ? -1.426 -18.474 -6.442 1.00 88.06 261 ARG A N 1
ATOM 2113 C CA . ARG A 1 261 ? -0.173 -19.153 -6.117 1.00 88.06 261 ARG A CA 1
ATOM 2114 C C . ARG A 1 261 ? 0.979 -18.400 -6.765 1.00 88.06 261 ARG A C 1
ATOM 2116 O O . ARG A 1 261 ? 0.905 -18.109 -7.954 1.00 88.06 261 ARG A O 1
ATOM 2123 N N . THR A 1 262 ? 2.015 -18.109 -5.9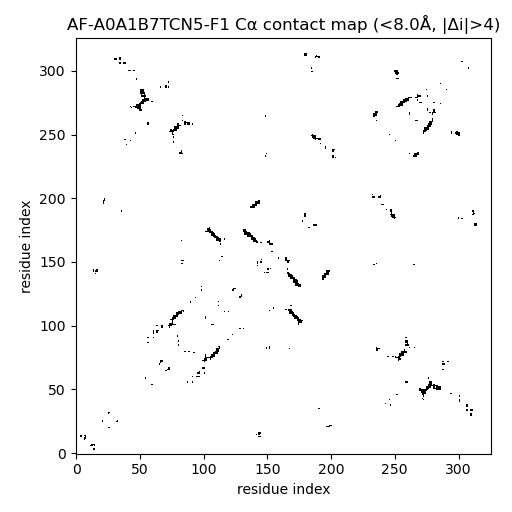97 1.00 84.50 262 THR A N 1
ATOM 2124 C CA . THR A 1 262 ? 3.201 -17.366 -6.449 1.00 84.50 262 THR A CA 1
ATOM 2125 C C . THR A 1 262 ? 4.376 -18.303 -6.742 1.00 84.50 262 THR A C 1
ATOM 2127 O O . THR A 1 262 ? 5.352 -17.911 -7.380 1.00 84.50 262 THR A O 1
ATOM 2130 N N . GLY A 1 263 ? 4.259 -19.573 -6.336 1.00 79.94 263 GLY A N 1
ATOM 2131 C CA . GLY A 1 263 ? 5.238 -20.616 -6.624 1.00 79.94 263 GLY A CA 1
ATOM 2132 C C . GLY A 1 263 ? 6.502 -20.530 -5.764 1.00 79.94 263 GLY A C 1
ATOM 2133 O O . GLY A 1 263 ? 6.644 -19.682 -4.886 1.00 79.94 263 GLY A O 1
ATOM 2134 N N . LEU A 1 264 ? 7.437 -21.451 -6.009 1.00 76.69 264 LEU A N 1
ATOM 2135 C CA . LEU A 1 264 ? 8.634 -21.624 -5.172 1.00 76.69 264 LEU A CA 1
ATOM 2136 C C . LEU A 1 264 ? 9.682 -20.517 -5.363 1.00 76.69 264 LEU A C 1
ATOM 2138 O O . LEU A 1 264 ? 10.444 -20.234 -4.443 1.00 76.69 264 LEU A O 1
ATOM 2142 N N . ASN A 1 265 ? 9.712 -19.885 -6.539 1.00 78.00 265 ASN A N 1
ATOM 2143 C CA . ASN A 1 265 ? 10.707 -18.860 -6.870 1.00 78.00 265 ASN A CA 1
ATOM 2144 C C . ASN A 1 265 ? 10.403 -17.507 -6.214 1.00 78.00 265 ASN A C 1
ATOM 2146 O O . ASN A 1 265 ? 11.320 -16.718 -6.001 1.00 78.00 265 ASN A O 1
ATOM 2150 N N . MET A 1 266 ? 9.127 -17.249 -5.910 1.00 84.06 266 MET A N 1
ATOM 2151 C CA . MET A 1 266 ? 8.618 -15.990 -5.366 1.00 84.06 266 MET A CA 1
ATOM 2152 C C . MET A 1 266 ? 7.680 -16.278 -4.188 1.00 84.06 266 MET A C 1
ATOM 2154 O O . MET A 1 266 ? 6.468 -16.085 -4.294 1.00 84.06 266 MET A O 1
ATOM 2158 N N . PRO A 1 267 ? 8.202 -16.781 -3.057 1.00 88.62 267 PRO A N 1
ATOM 2159 C CA . PRO A 1 267 ? 7.365 -17.178 -1.933 1.00 88.62 267 PRO A CA 1
ATOM 2160 C C . PRO A 1 267 ? 6.629 -15.979 -1.323 1.00 88.62 267 PRO A C 1
ATOM 2162 O O . PRO A 1 267 ? 7.061 -14.830 -1.438 1.00 88.62 267 PRO A O 1
ATOM 2165 N N . VAL A 1 268 ? 5.526 -16.255 -0.628 1.00 91.50 268 VAL A N 1
ATOM 2166 C CA . VAL A 1 268 ? 4.816 -15.265 0.191 1.00 91.50 268 VAL A CA 1
ATOM 2167 C C . VAL A 1 268 ? 5.482 -15.190 1.562 1.00 91.50 268 VAL A C 1
ATOM 2169 O O . VAL A 1 268 ? 5.361 -16.119 2.366 1.00 91.50 268 VAL A O 1
ATOM 2172 N N . ARG A 1 269 ? 6.176 -14.085 1.857 1.00 92.62 269 ARG A N 1
ATOM 2173 C CA . ARG A 1 269 ? 6.737 -13.845 3.197 1.00 92.62 269 ARG A CA 1
ATOM 2174 C C . ARG A 1 269 ? 5.776 -13.040 4.061 1.00 92.62 269 ARG A C 1
ATOM 2176 O O . ARG A 1 269 ? 5.182 -12.064 3.609 1.00 92.62 269 ARG A O 1
ATOM 2183 N N . LEU A 1 270 ? 5.648 -13.457 5.319 1.00 95.00 270 LEU A N 1
ATOM 2184 C CA . LEU A 1 270 ? 4.860 -12.740 6.315 1.00 95.00 270 LEU A CA 1
ATOM 2185 C C . LEU A 1 270 ? 5.561 -11.459 6.772 1.00 95.00 270 LEU A C 1
ATOM 2187 O O . LEU A 1 270 ? 6.788 -11.377 6.764 1.00 95.00 270 LEU A O 1
ATOM 2191 N N . ARG A 1 271 ? 4.768 -10.476 7.204 1.00 95.88 271 ARG A N 1
ATOM 2192 C CA . ARG A 1 271 ? 5.245 -9.189 7.712 1.00 95.88 271 ARG A CA 1
ATOM 2193 C C . ARG A 1 271 ? 4.569 -8.864 9.043 1.00 95.88 271 ARG A C 1
ATOM 2195 O O . ARG A 1 271 ? 3.365 -9.069 9.189 1.00 95.88 271 ARG A O 1
ATOM 2202 N N . LYS A 1 272 ? 5.344 -8.382 10.020 1.00 97.00 272 LYS A N 1
ATOM 2203 C CA . LYS A 1 272 ? 4.816 -7.881 11.304 1.00 97.00 272 LYS A CA 1
ATOM 2204 C C . LYS A 1 272 ? 3.846 -6.721 11.036 1.00 97.00 272 LYS A C 1
ATOM 2206 O O . LYS A 1 272 ? 4.043 -5.967 10.091 1.00 97.00 272 LYS A O 1
ATOM 2211 N N . GLY A 1 273 ? 2.772 -6.625 11.815 1.00 97.12 273 GLY A N 1
ATOM 2212 C CA . GLY A 1 273 ? 1.723 -5.618 11.621 1.00 97.12 273 GLY A CA 1
ATOM 2213 C C . GLY A 1 273 ? 0.747 -5.898 10.469 1.00 97.12 273 GLY A C 1
ATOM 2214 O O . GLY A 1 273 ? -0.117 -5.063 10.207 1.00 97.12 273 GLY A O 1
ATOM 2215 N N . TRP A 1 274 ? 0.860 -7.051 9.794 1.00 98.38 274 TRP A N 1
ATOM 2216 C CA . TRP A 1 274 ? -0.022 -7.454 8.696 1.00 98.38 274 TRP A CA 1
ATOM 2217 C C . TRP A 1 274 ? -0.633 -8.833 8.917 1.00 98.38 274 TRP A C 1
ATOM 2219 O O . TRP A 1 274 ? 0.021 -9.768 9.388 1.00 98.38 274 TRP A O 1
ATOM 2229 N N . VAL A 1 275 ? -1.884 -8.964 8.481 1.00 98.44 275 VAL A N 1
ATOM 2230 C CA . VAL A 1 275 ? -2.530 -10.246 8.202 1.00 98.44 275 VAL A CA 1
ATOM 2231 C C . VAL A 1 275 ? -2.360 -10.539 6.720 1.00 98.44 275 VAL A C 1
ATOM 2233 O O . VAL A 1 275 ? -2.850 -9.778 5.894 1.00 98.44 275 VAL A O 1
ATOM 2236 N N . ILE A 1 276 ? -1.689 -11.631 6.360 1.00 98.38 276 ILE A N 1
ATOM 2237 C CA . ILE A 1 276 ? -1.504 -12.031 4.960 1.00 98.38 276 ILE A CA 1
ATOM 2238 C C . ILE A 1 276 ? -2.325 -13.281 4.664 1.00 98.38 276 ILE A C 1
ATOM 2240 O O . ILE A 1 276 ? -2.114 -14.333 5.266 1.00 98.38 276 ILE A O 1
ATOM 2244 N N . MET A 1 277 ? -3.253 -13.171 3.717 1.00 97.62 277 MET A N 1
ATOM 2245 C CA . MET A 1 277 ? -4.110 -14.250 3.242 1.00 97.62 277 MET A CA 1
ATOM 2246 C C . MET A 1 277 ? -3.666 -14.714 1.853 1.00 97.62 277 MET A C 1
ATOM 2248 O O . MET A 1 277 ? -3.731 -13.946 0.894 1.00 97.62 277 MET A O 1
ATOM 2252 N N . SER A 1 278 ? -3.245 -15.975 1.728 1.00 96.06 278 SER A N 1
ATOM 2253 C CA . SER A 1 278 ? -2.903 -16.581 0.432 1.00 96.06 278 SER A CA 1
ATOM 2254 C C . SER A 1 278 ? -2.838 -18.111 0.475 1.00 96.06 278 SER A C 1
ATOM 2256 O O . SER A 1 278 ? -2.684 -18.681 1.560 1.00 96.06 278 SER A O 1
ATOM 2258 N N . PRO A 1 279 ? -2.939 -18.804 -0.679 1.00 94.50 279 PRO A N 1
ATOM 2259 C CA . PRO A 1 279 ? -2.737 -20.249 -0.753 1.00 94.50 279 PRO A CA 1
ATOM 2260 C C . PRO A 1 279 ? -1.329 -20.688 -0.326 1.00 94.50 279 PRO A C 1
ATOM 2262 O O . PRO A 1 279 ? -1.180 -21.769 0.242 1.00 94.50 279 PRO A O 1
ATOM 2265 N N . ASP A 1 280 ? -0.325 -19.839 -0.564 1.00 93.06 280 ASP A N 1
ATOM 2266 C CA . ASP A 1 280 ? 1.101 -20.160 -0.410 1.00 93.06 280 ASP A CA 1
ATOM 2267 C C . ASP A 1 280 ? 1.706 -19.579 0.884 1.00 93.06 280 ASP A C 1
ATOM 2269 O O . ASP A 1 280 ? 2.921 -19.560 1.078 1.00 93.06 280 ASP A O 1
ATOM 2273 N N . VAL A 1 281 ? 0.861 -19.127 1.815 1.00 93.25 281 VAL A N 1
ATOM 2274 C CA . VAL A 1 281 ? 1.301 -18.736 3.159 1.00 93.25 281 VAL A CA 1
ATOM 2275 C C . VAL A 1 281 ? 1.754 -19.971 3.940 1.00 93.25 281 VAL A C 1
ATOM 2277 O O . VAL A 1 281 ? 0.977 -20.900 4.164 1.00 93.25 281 VAL A O 1
ATOM 2280 N N . MET A 1 282 ? 3.000 -19.961 4.417 1.00 89.19 282 MET A N 1
ATOM 2281 C CA . MET A 1 282 ? 3.582 -21.094 5.148 1.00 89.19 282 MET A CA 1
ATOM 2282 C C . MET A 1 282 ? 3.044 -21.237 6.579 1.00 89.19 282 MET A C 1
ATOM 2284 O O . MET A 1 282 ? 2.749 -22.346 7.024 1.00 89.19 282 MET A O 1
ATOM 2288 N N . LEU A 1 283 ? 2.890 -20.124 7.302 1.00 93.19 283 LEU A N 1
ATOM 2289 C CA . LEU A 1 283 ? 2.433 -20.109 8.692 1.00 93.19 283 LEU A CA 1
ATOM 2290 C C . LEU A 1 283 ? 0.952 -19.721 8.764 1.00 93.19 283 LEU A C 1
ATOM 2292 O O . LEU A 1 283 ? 0.592 -18.588 8.474 1.00 93.19 283 LEU A O 1
ATOM 2296 N N . ASN A 1 284 ? 0.095 -20.649 9.188 1.00 96.38 284 ASN A N 1
ATOM 2297 C CA . ASN A 1 284 ? -1.344 -20.417 9.332 1.00 96.38 284 ASN A CA 1
ATOM 2298 C C . ASN A 1 284 ? -1.718 -20.158 10.802 1.00 96.38 284 ASN A C 1
ATOM 2300 O O . ASN A 1 284 ? -2.236 -21.044 11.480 1.00 96.38 284 ASN A O 1
ATOM 2304 N N . ASN A 1 285 ? -1.390 -18.970 11.311 1.00 97.25 285 ASN A N 1
ATOM 2305 C CA . ASN A 1 285 ? -1.539 -18.597 12.724 1.00 97.25 285 ASN A CA 1
ATOM 2306 C C . ASN A 1 285 ? -2.621 -17.528 12.977 1.00 97.25 285 ASN A C 1
ATOM 2308 O O . ASN A 1 285 ? -2.773 -17.086 14.117 1.00 97.25 285 ASN A O 1
ATOM 2312 N N . PHE A 1 286 ? -3.355 -17.089 11.950 1.00 97.81 286 PHE A N 1
ATOM 2313 C CA . PHE A 1 286 ? -4.364 -16.045 12.107 1.00 97.81 286 PHE A CA 1
ATOM 2314 C C . PHE A 1 286 ? -5.635 -16.547 12.800 1.00 97.81 286 PHE A C 1
ATOM 2316 O O . PHE A 1 286 ? -6.307 -17.465 12.326 1.00 97.81 286 PHE A O 1
ATOM 2323 N N . LYS A 1 287 ? -5.992 -15.888 13.905 1.00 96.69 287 LYS A N 1
ATOM 2324 C CA . LYS A 1 287 ? -7.227 -16.119 14.656 1.00 96.69 287 LYS A CA 1
ATOM 2325 C C . LYS A 1 287 ? -7.945 -14.777 14.867 1.00 96.69 287 LYS A C 1
ATOM 2327 O O . LYS A 1 287 ? -7.432 -13.958 15.631 1.00 96.69 287 LYS A O 1
ATOM 2332 N N . PRO A 1 288 ? -9.123 -14.551 14.250 1.00 96.56 288 PRO A N 1
ATOM 2333 C CA . PRO A 1 288 ? -9.795 -13.247 14.253 1.00 96.56 288 PRO A CA 1
ATOM 2334 C C . PRO A 1 288 ? -9.990 -12.640 15.646 1.00 96.56 288 PRO A C 1
ATOM 2336 O O . PRO A 1 288 ? -9.594 -11.506 15.882 1.00 96.56 288 PRO A O 1
ATOM 2339 N N . LYS A 1 289 ? -10.517 -13.413 16.601 1.00 95.81 289 LYS A N 1
ATOM 2340 C CA . LYS A 1 289 ? -10.799 -12.929 17.963 1.00 95.81 289 LYS A CA 1
ATOM 2341 C C . LYS A 1 289 ? -9.545 -12.529 18.745 1.00 95.81 289 LYS A C 1
ATOM 2343 O O . LYS A 1 289 ? -9.583 -11.568 19.505 1.00 95.81 289 LYS A O 1
ATOM 2348 N N . GLU A 1 290 ? -8.441 -13.257 18.564 1.00 95.81 290 GLU A N 1
ATOM 2349 C CA . GLU A 1 290 ? -7.159 -12.902 19.189 1.00 95.81 290 GLU A CA 1
ATOM 2350 C C . GLU A 1 290 ? -6.598 -11.618 18.565 1.00 95.81 290 GLU A C 1
ATOM 2352 O O . GLU A 1 290 ? -6.166 -10.728 19.291 1.00 95.81 290 GLU A O 1
ATOM 2357 N N . TYR A 1 291 ? -6.680 -11.493 17.237 1.00 97.06 291 TYR A N 1
ATOM 2358 C CA . TYR A 1 291 ? -6.229 -10.308 16.509 1.00 97.06 291 TYR A CA 1
ATOM 2359 C C . TYR A 1 291 ? -7.012 -9.044 16.877 1.00 97.06 291 TYR A C 1
ATOM 2361 O O . TYR A 1 291 ? -6.415 -7.990 17.090 1.00 97.06 291 TYR A O 1
ATOM 2369 N N . ILE A 1 292 ? -8.340 -9.147 16.990 1.00 96.44 292 ILE A N 1
ATOM 2370 C CA . ILE A 1 292 ? -9.193 -8.041 17.441 1.00 96.44 292 ILE A CA 1
ATOM 2371 C C . ILE A 1 292 ? -8.731 -7.571 18.822 1.00 96.44 292 ILE A C 1
ATOM 2373 O O . ILE A 1 292 ? -8.396 -6.405 18.984 1.00 96.44 292 ILE A O 1
ATOM 2377 N N . LYS A 1 293 ? -8.598 -8.490 19.785 1.00 95.12 293 LYS A N 1
ATOM 2378 C CA . LYS A 1 293 ? -8.161 -8.153 21.146 1.00 95.12 293 LYS A CA 1
ATOM 2379 C C . LYS A 1 293 ? -6.765 -7.512 21.191 1.00 95.12 293 LYS A C 1
ATOM 2381 O O . LYS A 1 293 ? -6.525 -6.636 22.016 1.00 95.12 293 LYS A O 1
ATOM 2386 N N . GLU A 1 294 ? -5.835 -7.964 20.347 1.00 94.44 294 GLU A N 1
ATOM 2387 C CA . GLU A 1 294 ? -4.483 -7.390 20.249 1.00 94.44 294 GLU A CA 1
ATOM 2388 C C . GLU A 1 294 ? -4.511 -5.971 19.659 1.00 94.44 294 GLU A C 1
ATOM 2390 O O . GLU A 1 294 ? -3.818 -5.086 20.152 1.00 94.44 294 GLU A O 1
ATOM 2395 N N . THR A 1 295 ? -5.341 -5.731 18.640 1.00 94.25 295 THR A N 1
ATOM 2396 C CA . THR A 1 295 ? -5.397 -4.442 17.923 1.00 94.25 295 THR A CA 1
ATOM 2397 C C . THR A 1 295 ? -6.311 -3.402 18.568 1.00 94.25 295 THR A C 1
ATOM 2399 O O . THR A 1 295 ? -6.093 -2.209 18.375 1.00 94.25 295 THR A O 1
ATOM 2402 N N . GLU A 1 296 ? -7.280 -3.810 19.389 1.00 92.50 296 GLU A N 1
ATOM 2403 C CA . GLU A 1 296 ? -8.153 -2.905 20.155 1.00 92.50 296 GLU A CA 1
ATOM 2404 C C . GLU A 1 296 ? -7.375 -1.960 21.082 1.00 92.50 296 GLU A C 1
ATOM 2406 O O . GLU A 1 296 ? -7.839 -0.858 21.366 1.00 92.50 296 GLU A O 1
ATOM 2411 N N . GLN A 1 297 ? -6.184 -2.364 21.535 1.00 89.69 297 GLN A N 1
ATOM 2412 C CA . GLN A 1 297 ? -5.340 -1.545 22.410 1.00 89.69 297 GLN A CA 1
ATOM 2413 C C . GLN A 1 297 ? -4.683 -0.373 21.675 1.00 89.69 297 GLN A C 1
ATOM 2415 O O . GLN A 1 297 ? -4.360 0.637 22.298 1.00 89.69 297 GLN A O 1
ATOM 2420 N N . LEU A 1 298 ? -4.465 -0.508 20.365 1.00 93.56 298 LEU A N 1
ATOM 2421 C CA . LEU A 1 298 ? -3.753 0.474 19.560 1.00 93.56 298 LEU A CA 1
ATOM 2422 C C . LEU A 1 298 ? -4.257 0.436 18.116 1.00 93.56 298 LEU A C 1
ATOM 2424 O O . LEU A 1 298 ? -3.689 -0.244 17.264 1.00 93.56 298 LEU A O 1
ATOM 2428 N N . LEU A 1 299 ? -5.325 1.187 17.836 1.00 94.88 299 LEU A N 1
ATOM 2429 C CA . LEU A 1 299 ? -5.921 1.278 16.495 1.00 94.88 299 LEU A CA 1
ATOM 2430 C C . LEU A 1 299 ? -5.053 2.080 15.513 1.00 94.88 299 LEU A C 1
ATOM 2432 O O . LEU A 1 299 ? -5.046 1.803 14.314 1.00 94.88 299 LEU A O 1
ATOM 2436 N N . ASN A 1 300 ? -4.295 3.048 16.027 1.00 97.06 300 ASN A N 1
ATOM 2437 C CA . ASN A 1 300 ? -3.385 3.898 15.269 1.00 97.06 300 ASN A CA 1
ATOM 2438 C C . ASN A 1 300 ? -2.039 3.986 15.988 1.00 97.06 300 ASN A C 1
ATOM 2440 O O . ASN A 1 300 ? -1.995 3.974 17.216 1.00 97.06 300 ASN A O 1
ATOM 2444 N N . LEU A 1 301 ? -0.950 4.105 15.228 1.00 96.69 301 LEU A N 1
ATOM 2445 C CA . LEU A 1 301 ? 0.378 4.379 15.771 1.00 96.69 301 LEU A CA 1
ATOM 2446 C C . LEU A 1 301 ? 0.343 5.652 16.637 1.00 96.69 301 LEU A C 1
ATOM 2448 O O . LEU A 1 301 ? -0.293 6.632 16.237 1.00 96.69 301 LEU A O 1
ATOM 2452 N N . PRO A 1 302 ? 1.021 5.662 17.798 1.00 95.62 302 PRO A N 1
ATOM 2453 C CA . PRO A 1 302 ? 1.023 6.823 18.679 1.00 95.62 302 PRO A CA 1
ATOM 2454 C C . PRO A 1 302 ? 1.744 7.998 18.021 1.00 95.62 302 PRO A C 1
ATOM 2456 O O . PRO A 1 302 ? 2.740 7.805 17.326 1.00 95.62 302 PRO A O 1
ATOM 2459 N N . GLU A 1 303 ? 1.263 9.217 18.257 1.00 93.88 303 GLU A N 1
ATOM 2460 C CA . GLU A 1 303 ? 1.899 10.423 17.726 1.00 93.88 303 GLU A CA 1
ATOM 2461 C C . GLU A 1 303 ? 3.321 10.587 18.281 1.00 93.88 303 GLU A C 1
ATOM 2463 O O . GLU A 1 303 ? 3.548 10.518 19.489 1.00 93.88 303 GLU A O 1
ATOM 2468 N N . ASP A 1 304 ? 4.277 10.838 17.388 1.00 96.00 304 ASP A N 1
ATOM 2469 C CA . ASP A 1 304 ? 5.667 11.119 17.736 1.00 96.00 304 ASP A CA 1
ATOM 2470 C C . ASP A 1 304 ? 5.974 12.596 17.417 1.00 96.00 304 ASP A C 1
ATOM 2472 O O . ASP A 1 304 ? 5.843 13.009 16.257 1.00 96.00 304 ASP A O 1
ATOM 2476 N N . PRO A 1 305 ? 6.379 13.416 18.407 1.00 96.25 305 PRO A N 1
ATOM 2477 C CA . PRO A 1 305 ? 6.639 14.841 18.202 1.00 96.25 305 PRO A CA 1
ATOM 2478 C C . PRO A 1 305 ? 7.743 15.150 17.182 1.00 96.25 305 PRO A C 1
ATOM 2480 O O . PRO A 1 305 ? 7.671 16.166 16.485 1.00 96.25 305 PRO A O 1
ATOM 2483 N N . GLU A 1 306 ? 8.771 14.303 17.079 1.00 97.12 306 GLU A N 1
ATOM 2484 C CA . GLU A 1 306 ? 9.859 14.484 16.116 1.00 97.12 306 GLU A CA 1
ATOM 2485 C C . GLU A 1 306 ? 9.396 14.113 14.702 1.00 97.12 306 GLU A C 1
ATOM 2487 O O . GLU A 1 306 ? 9.676 14.864 13.762 1.00 97.12 306 GLU A O 1
ATOM 2492 N N . ILE A 1 307 ? 8.614 13.038 14.541 1.00 97.12 307 ILE A N 1
ATOM 2493 C CA . ILE A 1 307 ? 7.963 12.712 13.259 1.00 97.12 307 ILE A CA 1
ATOM 2494 C C . ILE A 1 307 ? 7.023 13.847 12.847 1.00 97.12 307 ILE A C 1
ATOM 2496 O O . ILE A 1 307 ? 7.074 14.310 11.708 1.00 97.12 307 ILE A O 1
ATOM 2500 N N . GLU A 1 308 ? 6.204 14.354 13.768 1.00 95.12 308 GLU A N 1
ATOM 2501 C CA . GLU A 1 308 ? 5.295 15.473 13.516 1.00 95.12 308 GLU A CA 1
ATOM 2502 C C . GLU A 1 308 ? 6.032 16.750 13.100 1.00 95.12 308 GLU A C 1
ATOM 2504 O O . GLU A 1 308 ? 5.536 17.524 12.278 1.00 95.12 308 GLU A O 1
ATOM 2509 N N . LYS A 1 309 ? 7.220 16.994 13.648 1.00 95.75 309 LYS A N 1
ATOM 2510 C CA . LYS A 1 309 ? 8.051 18.147 13.293 1.00 95.75 309 LYS A CA 1
ATOM 2511 C C . LYS A 1 309 ? 8.709 18.001 11.921 1.00 95.75 309 LYS A C 1
ATOM 2513 O O . LYS A 1 309 ? 8.884 19.005 11.232 1.00 95.75 309 LYS A O 1
ATOM 2518 N N . LEU A 1 310 ? 9.111 16.786 11.548 1.00 96.75 310 LEU A N 1
ATOM 2519 C CA . LEU A 1 310 ? 9.856 16.516 10.316 1.00 96.75 310 LEU A CA 1
ATOM 2520 C C . LEU A 1 310 ? 8.958 16.231 9.110 1.00 96.75 310 LEU A C 1
ATOM 2522 O O . LEU A 1 310 ? 9.367 16.507 7.982 1.00 96.75 310 LEU A O 1
ATOM 2526 N N . ARG A 1 311 ? 7.757 15.679 9.320 1.00 94.81 311 ARG A N 1
ATOM 2527 C CA . ARG A 1 311 ? 6.891 15.270 8.212 1.00 94.81 311 ARG A CA 1
ATOM 2528 C C . ARG A 1 311 ? 6.396 16.465 7.391 1.00 94.81 311 ARG A C 1
ATOM 2530 O O . ARG A 1 311 ? 6.112 17.530 7.951 1.00 94.81 311 ARG A O 1
ATOM 2537 N N . PRO A 1 312 ? 6.186 16.288 6.078 1.00 93.69 312 PRO A N 1
ATOM 2538 C CA . PRO A 1 312 ? 5.563 17.312 5.252 1.00 93.69 312 PRO A CA 1
ATOM 2539 C C . PRO A 1 312 ? 4.145 17.649 5.731 1.00 93.69 312 PRO A C 1
ATOM 2541 O O . PRO A 1 312 ? 3.338 16.773 6.060 1.00 93.69 312 PRO A O 1
ATOM 2544 N N . LYS A 1 313 ? 3.828 18.946 5.761 1.00 89.94 313 LYS A N 1
ATOM 2545 C CA . LYS A 1 313 ? 2.521 19.482 6.162 1.00 89.94 313 LYS A CA 1
ATOM 2546 C C . LYS A 1 313 ? 2.029 20.474 5.118 1.00 89.94 313 LYS A C 1
ATOM 2548 O O . LYS A 1 313 ? 2.818 21.199 4.515 1.00 89.94 313 LYS A O 1
ATOM 2553 N N . SER A 1 314 ? 0.716 20.519 4.911 1.00 80.38 314 SER A N 1
ATOM 2554 C CA . SER A 1 314 ? 0.109 21.554 4.074 1.00 80.38 314 SER A CA 1
ATOM 2555 C C . SER A 1 314 ? 0.379 22.944 4.671 1.00 80.38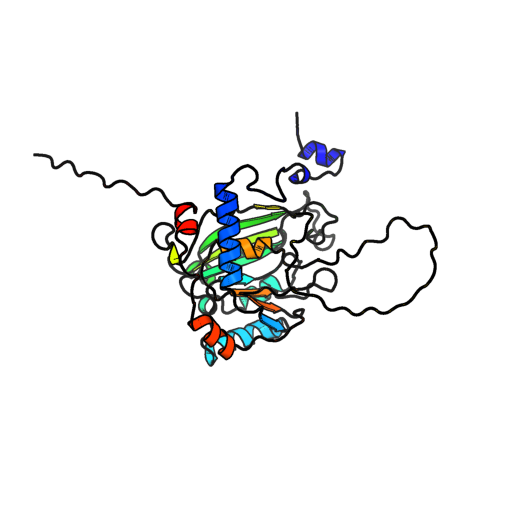 314 SER A C 1
ATOM 2557 O O . SER A 1 314 ? 0.326 23.091 5.894 1.00 80.38 314 SER A O 1
ATOM 2559 N N . PRO A 1 315 ? 0.629 23.975 3.845 1.00 74.81 315 PRO A N 1
ATOM 2560 C CA . PRO A 1 315 ? 0.775 25.339 4.334 1.00 74.81 315 PRO A CA 1
ATOM 2561 C C . PRO A 1 315 ? -0.479 25.782 5.095 1.00 74.81 315 PRO A C 1
ATOM 2563 O O . PRO A 1 315 ? -1.598 25.638 4.598 1.00 74.81 315 PRO A O 1
ATOM 2566 N N . VAL A 1 316 ? -0.302 26.353 6.286 1.00 71.56 316 VAL A N 1
ATOM 2567 C CA . VAL A 1 316 ? -1.410 26.962 7.030 1.00 71.56 316 VAL A CA 1
ATOM 2568 C C . VAL A 1 316 ? -1.777 28.271 6.331 1.00 71.56 316 VAL A C 1
ATOM 2570 O O . VAL A 1 316 ? -0.939 29.168 6.213 1.00 71.56 316 VAL A O 1
ATOM 2573 N N . GLN A 1 317 ? -3.015 28.402 5.845 1.00 64.06 317 GLN A N 1
ATOM 2574 C CA . GLN A 1 317 ? -3.498 29.688 5.337 1.00 64.06 317 GLN A CA 1
ATOM 2575 C C . GLN A 1 317 ? -3.495 30.692 6.496 1.00 64.06 317 GLN A C 1
ATOM 2577 O O . GLN A 1 317 ? -4.184 30.487 7.496 1.00 64.06 317 GLN A O 1
ATOM 2582 N N . LYS A 1 318 ? -2.712 31.774 6.383 1.00 56.66 318 LYS A N 1
ATOM 2583 C CA . LYS A 1 318 ? -2.755 32.865 7.367 1.00 56.66 318 LYS A CA 1
ATOM 2584 C C . LYS A 1 318 ? -4.181 33.432 7.409 1.00 56.66 318 LYS A C 1
ATOM 2586 O O . LYS A 1 318 ? -4.778 33.601 6.340 1.00 56.66 318 LYS A O 1
ATOM 2591 N N . PRO A 1 319 ? -4.735 33.744 8.594 1.00 58.22 319 PRO A N 1
ATOM 2592 C CA . PRO A 1 319 ? -6.049 34.360 8.677 1.00 58.22 319 PRO A CA 1
ATOM 2593 C C . PRO A 1 319 ? -6.040 35.655 7.861 1.00 58.22 319 PRO A C 1
ATOM 2595 O O . PRO A 1 319 ? -5.187 36.523 8.058 1.00 58.22 319 PRO A O 1
ATOM 2598 N N . LYS A 1 320 ? -6.970 35.772 6.908 1.00 52.25 320 LYS A N 1
ATOM 2599 C CA . LYS A 1 320 ? -7.219 37.038 6.219 1.00 52.25 320 LYS A CA 1
ATOM 2600 C C . LYS A 1 320 ? -7.720 38.015 7.277 1.00 52.25 320 LYS A C 1
ATOM 2602 O O . LYS A 1 320 ? -8.841 37.858 7.758 1.00 52.25 320 LYS A O 1
ATOM 2607 N N . TYR A 1 321 ? -6.899 38.995 7.648 1.00 51.06 321 TYR A N 1
ATOM 2608 C CA . TYR A 1 321 ? -7.377 40.151 8.394 1.00 51.06 321 TYR A CA 1
ATOM 2609 C C . TYR A 1 321 ? -8.516 40.765 7.578 1.00 51.06 321 TYR A C 1
ATOM 2611 O O . TYR A 1 321 ? -8.310 41.249 6.464 1.00 51.06 321 TYR A O 1
ATOM 2619 N N . LYS A 1 322 ? -9.746 40.659 8.089 1.00 48.94 322 LYS A N 1
ATOM 2620 C CA . LYS A 1 322 ? -10.864 41.444 7.575 1.00 48.94 322 LYS A CA 1
ATOM 2621 C C . LYS A 1 322 ? -10.515 42.893 7.886 1.00 48.94 322 LYS A C 1
ATOM 2623 O O . LYS A 1 322 ? -10.579 43.286 9.046 1.00 48.94 322 LYS A O 1
ATOM 2628 N N . ASN A 1 323 ? -10.132 43.663 6.872 1.00 46.41 323 ASN A N 1
ATOM 2629 C CA . ASN A 1 323 ? -10.149 45.114 6.982 1.00 46.41 323 ASN A CA 1
ATOM 2630 C C . ASN A 1 323 ? -11.603 45.512 7.250 1.00 46.41 323 ASN A C 1
ATOM 2632 O O . ASN A 1 323 ? -12.451 45.438 6.361 1.00 46.41 323 ASN A O 1
ATOM 2636 N N . SER A 1 324 ? -11.900 45.857 8.498 1.00 46.03 324 SER A N 1
ATOM 2637 C CA . SER A 1 324 ? -13.083 46.620 8.861 1.00 46.03 324 SER A CA 1
ATOM 2638 C C . SER A 1 324 ? -12.957 47.979 8.182 1.00 46.03 324 SER A C 1
ATOM 2640 O O . SER A 1 324 ? -12.160 48.813 8.607 1.00 46.03 324 SER A O 1
ATOM 2642 N N . ALA A 1 325 ? -13.685 48.158 7.082 1.00 49.56 325 ALA A N 1
ATOM 2643 C CA . ALA A 1 325 ? -13.928 49.474 6.521 1.00 49.56 325 ALA A CA 1
ATOM 2644 C C . ALA A 1 325 ? -14.743 50.269 7.552 1.00 49.56 325 ALA A C 1
ATOM 2646 O O . ALA A 1 325 ? -15.850 49.856 7.907 1.00 49.56 325 ALA A O 1
ATOM 2647 N N . HIS A 1 326 ? -14.144 51.341 8.063 1.00 42.44 326 HIS A N 1
ATOM 2648 C CA . HIS A 1 326 ? -14.836 52.438 8.726 1.00 42.44 326 HIS A CA 1
ATOM 2649 C C . HIS A 1 326 ? -15.068 53.555 7.719 1.00 42.44 326 HIS A C 1
ATOM 2651 O O . HIS A 1 326 ? -14.166 53.756 6.871 1.00 42.44 326 HIS A O 1
#

Mean predicted aligned error: 8.9 Å

Secondary structure (DSSP, 8-state):
---HHHHHHHH---GGGG-S-SS-TTTT-HHHHHHHHHHHHHHHHHPPPPEEEE--HHHHHHHHHHIIIII---EEEEEE--SS--TTHHHHHHHS-HHHHEEEEEEEEEEEETTTHHHHHHHHTSHHHHTTEEEEEEEEEE-SSTTSTT----GGGT---SS----EEEEEEEES---TTT-TTTB-TTSS-SEEEPPSS-----------------------S------TT--SS-HHHHHHHHHHB-B--EEEE--S---SSS-B---TT-EEEETTBS-----HHHHHHHHTT-SBPPP-HHHHHHS--PPPPPP-------

Foldseek 3Di:
DPDQVVVCVVPVQHSVLPDPCQVHPCPVPVLLVVLLVVLVVLCVVQFAAWAEAADALVCPQVVLVCCCPPVVAAFQEEEEAFLEADPCRLVSVVSHPNLSNHDAFHKYKYKDFPVCVVVVVVVCPPPVNVVFKDFDDKAKEFESHCVDPSQHDDPPPPPPDVDRRRIMIMTMITGHDDDQAPVVQFFQPPSDDSYHYDDPDQDDDPDDDDDDDDDDDDDDDDDDPDDPDLPPRAARHGPVVVSVVSNTTQFLGYEYEHSDDRDDSHAHDTDTSYYYYYNRGPDNDDDSNVVCVSCVVPRGRDDDVSSVVSGDGDDDDDDDPPPPDD

Radius of gyration: 22.22 Å; Cα contacts (8 Å, |Δi|>4): 491; chains: 1; bounding box: 57×87×52 Å

Organism: NCBI:txid766949

Solvent-accessible surface area (backbone atoms only — not comparable to full-atom values): 19504 Å² total; per-residue (Å²): 129,96,48,46,70,62,44,22,78,75,68,74,49,50,56,74,62,74,57,76,51,68,85,44,78,44,72,95,36,69,66,57,43,51,38,52,54,53,50,53,51,54,48,64,75,72,37,49,74,56,22,16,37,53,40,53,64,89,50,47,46,65,50,54,52,42,35,43,72,76,67,67,52,58,23,35,35,40,37,35,47,42,57,55,84,50,91,42,45,64,69,47,59,75,61,43,65,59,83,68,40,38,36,78,57,21,39,38,38,40,39,35,42,71,85,47,44,62,59,51,52,54,55,56,65,31,69,77,43,46,76,53,36,42,83,76,52,69,33,36,41,31,44,62,46,83,87,38,88,56,38,70,63,76,70,75,93,70,69,85,61,94,62,88,66,62,45,34,41,26,48,30,29,39,26,69,79,85,46,79,84,76,38,53,78,48,34,42,60,78,77,67,73,51,68,43,67,58,53,95,67,73,79,74,78,89,71,79,90,83,90,75,89,77,92,76,92,76,85,93,79,93,86,77,97,80,72,82,73,76,67,91,71,55,41,31,60,61,70,65,69,52,47,50,54,56,58,34,31,32,52,46,43,31,38,36,39,33,52,48,75,61,56,89,78,23,33,59,74,78,43,65,32,28,39,37,35,17,54,56,31,82,54,70,71,61,48,71,72,60,51,49,64,63,39,72,79,46,58,42,58,78,90,48,74,66,52,65,68,60,50,68,72,72,84,79,80,74,81,78,78,76,79,77,82,125

Sequence (326 aa):
MNNYTENYIQTDEFPQQYIRNKENTVEGYPKLQKLMDLKEQQVVTHSTKAYGCRMNVDKMTPYLKKWLAEDGLNFDVVMIGCLSENQFLYPVLRSLPIDKLISKPGFLFIWASSTKINELSRYLNEEIVTKKFRRSEELIFIPVDKDSCFYPGMANGTDESLLDKMQWHCWMCITGTVRRATDGHLIHCNVDTDLILENETPISSTDSENTFESQTQTQKDSNSKHSSIFKKNNNCVPSEIYKIAENFSTATRRLHIIPGRTGLNMPVRLRKGWVIMSPDVMLNNFKPKEYIKETEQLLNLPEDPEIEKLRPKSPVQKPKYKNSAH

InterPro domains:
  IPR007757 MT-A70-like [PF05063] (90-200)
  IPR007757 MT-A70-like [PS51143] (30-300)
  IPR045123 N6-adenosine-methyltransferase non-catalytic subunit METTL14-like [PTHR13107] (2-322)

pLDDT: mean 84.27, std 19.95, range [26.16, 98.62]